Protein AF-A0A962L9I4-F1 (afdb_monomer)

Nearest PDB structures (foldseek):
  2f46-assembly2_B  TM=7.268E-01  e=7.098E-10  Neisseria meningitidis Z2491
  3gxg-assembly1_A  TM=8.823E-01  e=2.277E-07  Shewanella putrefaciens CN-32
  3gxh-assembly3_B  TM=7.232E-01  e=4.646E-07  Shewanella putrefaciens CN-32
  5yvm-assembly1_A  TM=5.616E-01  e=2.846E-02  candidate division MSBL1 archaeon SCGC-AAA259E19
  1o2d-assembly1_A  TM=5.665E-01  e=3.936E-02  Thermotoga maritima

Mean predicted aligned error: 15.36 Å

Solvent-accessible surface area (backbone atoms only — not comparable to full-atom values): 10051 Å² total; per-residue (Å²): 122,55,78,47,74,79,51,99,52,38,31,28,20,25,52,76,54,51,83,48,28,56,59,41,34,74,72,56,38,36,32,39,36,38,28,47,51,73,84,80,46,96,88,56,76,46,65,67,56,40,40,54,31,22,51,76,41,71,24,49,65,44,82,56,61,45,58,89,97,51,87,47,64,65,59,31,50,56,50,38,54,52,63,78,69,49,96,51,29,32,38,24,20,16,76,73,14,59,67,29,50,50,42,50,52,32,39,73,71,54,59,89,53,95,62,76,79,76,51,68,69,56,53,54,51,51,53,51,38,59,74,71,66,75,64,66,71,85,57,52,66,62,55,72,73,64,67,58,66,64,58,60,52,52,52,51,52,54,50,50,53,53,51,54,52,48,50,52,51,51,53,55,50,59,76,74,105

Structure (mmCIF, N/CA/C/O backbone):
data_AF-A0A962L9I4-F1
#
_entry.id   AF-A0A962L9I4-F1
#
loop_
_atom_site.group_PDB
_atom_site.id
_atom_site.type_symbol
_atom_site.label_atom_id
_atom_site.label_alt_id
_atom_site.label_comp_id
_atom_site.label_asym_id
_atom_site.label_entity_id
_atom_site.label_seq_id
_atom_site.pdbx_PDB_ins_code
_atom_site.Cartn_x
_atom_site.Cartn_y
_atom_site.Cartn_z
_atom_site.occupancy
_atom_site.B_iso_or_equiv
_atom_site.auth_seq_id
_atom_site.auth_comp_id
_atom_site.auth_asym_id
_atom_site.auth_atom_id
_atom_site.pdbx_PDB_model_num
ATOM 1 N N . MET A 1 1 ? 0.446 5.770 15.021 1.00 86.31 1 MET A N 1
ATOM 2 C CA . MET A 1 1 ? 0.352 5.856 13.558 1.00 86.31 1 MET A CA 1
ATOM 3 C C . MET A 1 1 ? 1.283 6.942 13.031 1.00 86.31 1 MET A C 1
ATOM 5 O O . MET A 1 1 ? 1.061 8.121 13.295 1.00 86.31 1 MET A O 1
ATOM 9 N N . LYS A 1 2 ? 2.328 6.552 12.301 1.00 93.50 2 LYS A N 1
ATOM 10 C CA . LYS A 1 2 ? 3.200 7.438 11.519 1.00 93.50 2 LYS A CA 1
ATOM 11 C C . LYS A 1 2 ? 2.920 7.203 10.038 1.00 93.50 2 LYS A C 1
ATOM 13 O O . LYS A 1 2 ? 3.151 6.100 9.549 1.00 93.50 2 LYS A O 1
ATOM 18 N N . ILE A 1 3 ? 2.436 8.219 9.329 1.00 95.44 3 ILE A N 1
ATOM 19 C CA . ILE A 1 3 ? 2.131 8.139 7.893 1.00 95.44 3 ILE A CA 1
ATOM 20 C C . ILE A 1 3 ? 3.280 8.757 7.094 1.00 95.44 3 ILE A C 1
ATOM 22 O O . ILE A 1 3 ? 3.877 9.754 7.498 1.00 95.44 3 ILE A O 1
ATOM 26 N N . SER A 1 4 ? 3.631 8.138 5.973 1.00 95.06 4 SER A N 1
ATOM 27 C CA . SER A 1 4 ? 4.599 8.651 5.005 1.00 95.06 4 SER A CA 1
ATOM 28 C C . SER A 1 4 ? 4.010 8.535 3.605 1.00 95.06 4 SER A C 1
ATOM 30 O O . SER A 1 4 ? 3.743 7.435 3.124 1.00 95.06 4 SER A O 1
ATOM 32 N N . ASN A 1 5 ? 3.796 9.676 2.960 1.00 93.56 5 ASN A N 1
ATOM 33 C CA . ASN A 1 5 ? 3.215 9.733 1.624 1.00 93.56 5 ASN A CA 1
ATOM 34 C C . ASN A 1 5 ? 4.301 9.380 0.602 1.00 93.56 5 ASN A C 1
ATOM 36 O O . ASN A 1 5 ? 5.383 9.969 0.632 1.00 93.56 5 ASN A O 1
ATOM 40 N N . LEU A 1 6 ? 4.032 8.418 -0.284 1.00 88.06 6 LEU A N 1
ATOM 41 C CA . LEU A 1 6 ? 4.947 8.087 -1.384 1.00 88.06 6 LEU A CA 1
ATOM 42 C C . LEU A 1 6 ? 4.609 8.893 -2.641 1.00 88.06 6 LEU A C 1
ATOM 44 O O . LEU A 1 6 ? 5.502 9.251 -3.404 1.00 88.06 6 LEU A O 1
ATOM 48 N N . ASN A 1 7 ? 3.325 9.185 -2.843 1.00 88.00 7 ASN A N 1
ATOM 49 C CA . ASN A 1 7 ? 2.826 10.128 -3.838 1.00 88.00 7 ASN A CA 1
ATOM 50 C C . ASN A 1 7 ? 1.487 10.729 -3.359 1.00 88.00 7 ASN A C 1
ATOM 52 O O . ASN A 1 7 ? 1.099 10.539 -2.208 1.00 88.00 7 ASN A O 1
ATOM 56 N N . GLU A 1 8 ? 0.794 11.459 -4.234 1.00 84.62 8 GLU A N 1
ATOM 57 C CA . GLU A 1 8 ? -0.471 12.142 -3.924 1.00 84.62 8 GLU A CA 1
ATOM 58 C C . GLU A 1 8 ? -1.620 11.191 -3.532 1.00 84.62 8 GLU A C 1
ATOM 60 O O . GLU A 1 8 ? -2.464 11.555 -2.718 1.00 84.62 8 GLU A O 1
ATOM 65 N N . TYR A 1 9 ? -1.632 9.960 -4.049 1.00 88.19 9 TYR A N 1
ATOM 66 C CA . TYR A 1 9 ? -2.739 9.005 -3.885 1.00 88.19 9 TYR A CA 1
ATOM 67 C C . TYR A 1 9 ? -2.368 7.770 -3.058 1.00 88.19 9 TYR A C 1
ATOM 69 O O . TYR A 1 9 ? -3.231 6.945 -2.761 1.00 88.19 9 TYR A O 1
ATOM 77 N N . PHE A 1 10 ? -1.098 7.617 -2.682 1.00 93.56 10 PHE A N 1
ATOM 78 C CA . PHE A 1 10 ? -0.592 6.426 -2.017 1.00 93.56 10 PHE A CA 1
ATOM 79 C C . PHE A 1 10 ? 0.334 6.775 -0.854 1.00 93.56 10 PHE A C 1
ATOM 81 O O . PHE A 1 10 ? 1.361 7.446 -1.007 1.00 93.56 10 PHE A O 1
ATOM 88 N N . SER A 1 11 ? -0.011 6.245 0.316 1.00 96.25 11 SER A N 1
ATOM 89 C CA . SER A 1 11 ? 0.725 6.444 1.562 1.00 96.25 11 SER A CA 1
ATOM 90 C C . SER A 1 11 ? 1.036 5.119 2.243 1.00 96.25 11 SER A C 1
ATOM 92 O O . SER A 1 11 ? 0.326 4.127 2.074 1.00 96.25 11 SER A O 1
ATOM 94 N N . VAL A 1 12 ? 2.094 5.107 3.050 1.00 97.44 12 VAL A N 1
ATOM 95 C CA . VAL A 1 12 ? 2.439 3.972 3.909 1.00 97.44 12 VAL A CA 1
ATOM 96 C C . VAL A 1 12 ? 2.421 4.355 5.378 1.00 97.44 12 VAL A C 1
ATOM 98 O O . VAL A 1 12 ? 2.670 5.509 5.725 1.00 97.44 12 VAL A O 1
ATOM 101 N N . SER A 1 13 ? 2.158 3.387 6.253 1.00 97.75 13 SER A N 1
ATOM 102 C CA . SER A 1 13 ? 2.219 3.596 7.700 1.00 97.75 13 SER A CA 1
ATOM 103 C C . SER A 1 13 ? 2.864 2.433 8.456 1.00 97.75 13 SER A C 1
ATOM 105 O O . SER A 1 13 ? 3.035 1.326 7.930 1.00 97.75 13 SER A O 1
ATOM 107 N N . ASP A 1 14 ? 3.254 2.710 9.701 1.00 96.25 14 ASP A N 1
ATOM 108 C CA . ASP A 1 14 ? 3.533 1.691 10.709 1.00 96.25 14 ASP A CA 1
ATOM 109 C C . ASP A 1 14 ? 2.236 0.985 11.148 1.00 96.25 14 ASP A C 1
ATOM 111 O O . ASP A 1 14 ? 1.199 1.091 10.495 1.00 96.25 14 ASP A O 1
ATOM 115 N N . GLN A 1 15 ? 2.301 0.189 12.216 1.00 97.00 15 GLN A N 1
ATOM 116 C CA . GLN A 1 15 ? 1.147 -0.578 12.675 1.00 97.00 15 GLN A CA 1
ATOM 117 C C . GLN A 1 15 ? -0.063 0.328 12.958 1.00 97.00 15 GLN A C 1
ATOM 119 O O . GLN A 1 15 ? -0.030 1.148 13.876 1.00 97.00 15 GLN A O 1
ATOM 124 N N . LEU A 1 16 ? -1.151 0.096 12.219 1.00 97.31 16 LEU A N 1
ATOM 125 C CA . LEU A 1 16 ? -2.455 0.700 12.480 1.00 97.31 16 LEU A CA 1
ATOM 126 C C . LEU A 1 16 ? -3.201 -0.035 13.586 1.00 97.31 16 LEU A C 1
ATOM 128 O O . LEU A 1 16 ? -3.014 -1.240 13.802 1.00 97.31 16 LEU A O 1
ATOM 132 N N . ARG A 1 17 ? -4.114 0.675 14.233 1.00 97.31 17 ARG A N 1
ATOM 133 C CA . ARG A 1 17 ? -5.064 0.115 15.186 1.00 97.31 17 A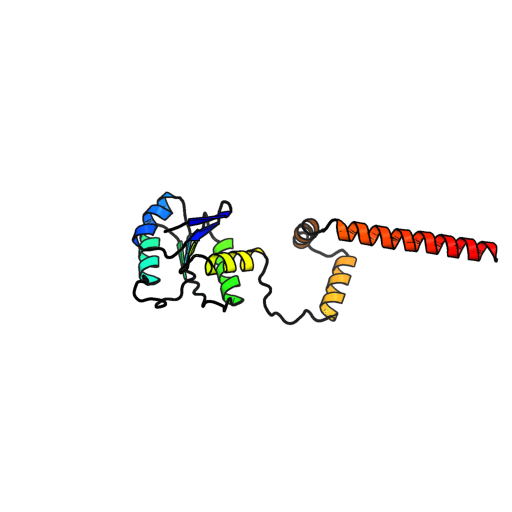RG A CA 1
ATOM 134 C C . ARG A 1 17 ? -6.506 0.344 14.724 1.00 97.31 17 ARG A C 1
ATOM 136 O O . ARG A 1 17 ? -6.743 1.225 13.898 1.00 97.31 17 ARG A O 1
ATOM 143 N N . PRO A 1 18 ? -7.479 -0.442 15.220 1.00 97.38 18 PRO A N 1
ATOM 144 C CA . PRO A 1 18 ? -8.890 -0.261 14.873 1.00 97.38 18 PRO A CA 1
ATOM 145 C C . PRO A 1 18 ? -9.390 1.179 15.068 1.00 97.38 18 PRO A C 1
ATOM 147 O O . PRO A 1 18 ? -10.130 1.692 14.231 1.00 97.38 18 PRO A O 1
ATOM 150 N N . GLU A 1 19 ? -8.935 1.853 16.125 1.00 97.12 19 GLU A N 1
ATOM 151 C CA . GLU A 1 19 ? -9.278 3.243 16.439 1.00 97.12 19 GLU A CA 1
ATOM 152 C C . GLU A 1 19 ? -8.784 4.275 15.407 1.00 97.12 19 GLU A C 1
ATOM 154 O O . GLU A 1 19 ? -9.368 5.354 15.302 1.00 97.12 19 GLU A O 1
ATOM 159 N N . ASP A 1 20 ? -7.770 3.950 14.598 1.00 97.44 20 ASP A N 1
ATOM 160 C CA . ASP A 1 20 ? -7.226 4.873 13.593 1.00 97.44 20 ASP A CA 1
ATOM 161 C C . ASP A 1 20 ? -8.153 5.016 12.368 1.00 97.44 20 ASP A C 1
ATOM 163 O O . ASP A 1 20 ? -8.084 6.013 11.649 1.00 97.44 20 ASP A O 1
ATOM 167 N N . MET A 1 21 ? -9.050 4.051 12.120 1.00 97.62 21 MET A N 1
ATOM 168 C CA . MET A 1 21 ? -9.838 3.974 10.877 1.00 97.62 21 MET A CA 1
ATOM 169 C C . MET A 1 21 ? -10.752 5.186 10.665 1.00 97.62 21 MET A C 1
ATOM 171 O O . MET A 1 21 ? -10.872 5.680 9.544 1.00 97.62 21 MET A O 1
ATOM 175 N N . ALA A 1 22 ? -11.336 5.723 11.739 1.00 96.38 22 ALA A N 1
ATOM 176 C CA . ALA A 1 22 ? -12.172 6.919 11.657 1.00 96.38 22 ALA A CA 1
ATOM 177 C C . ALA A 1 22 ? -11.353 8.165 11.273 1.00 96.38 22 ALA A C 1
ATOM 179 O O . ALA A 1 22 ? -11.794 8.974 10.455 1.00 96.38 22 ALA A O 1
ATOM 180 N N . ALA A 1 23 ? -10.139 8.301 11.818 1.00 97.19 23 ALA A N 1
ATOM 181 C CA . ALA A 1 23 ? -9.233 9.390 11.466 1.00 97.19 23 ALA A CA 1
ATOM 182 C C . ALA A 1 23 ? -8.754 9.269 10.011 1.00 97.19 23 ALA A C 1
ATOM 184 O O . ALA A 1 23 ? -8.745 10.261 9.284 1.00 97.19 23 ALA A O 1
ATOM 185 N N . LEU A 1 24 ? -8.436 8.051 9.556 1.00 97.25 24 LEU A N 1
ATOM 186 C CA . LEU A 1 24 ? -8.060 7.781 8.166 1.00 97.25 24 LEU A CA 1
ATOM 187 C C . LEU A 1 24 ? -9.183 8.133 7.181 1.00 97.25 24 LEU A C 1
ATOM 189 O O . LEU A 1 24 ? -8.921 8.775 6.162 1.00 97.25 24 LEU A O 1
ATOM 193 N N . ALA A 1 25 ? -10.431 7.787 7.505 1.00 96.56 25 ALA A N 1
ATOM 194 C CA . ALA A 1 25 ? -11.589 8.169 6.699 1.00 96.56 25 ALA A CA 1
ATOM 195 C C . ALA A 1 25 ? -11.749 9.700 6.637 1.00 96.56 25 ALA A C 1
ATOM 197 O O . ALA A 1 25 ? -12.000 10.251 5.564 1.00 96.56 25 ALA A O 1
ATOM 198 N N . GLY A 1 26 ? -11.533 10.397 7.760 1.00 95.56 26 GLY A N 1
ATOM 199 C CA . GLY A 1 26 ? -11.524 11.864 7.827 1.00 95.56 26 GLY A CA 1
ATOM 200 C C . GLY A 1 26 ? -10.410 12.521 7.002 1.00 95.56 26 GLY A C 1
ATOM 201 O O . GLY A 1 26 ? -10.593 13.625 6.496 1.00 95.56 26 GLY A O 1
ATOM 202 N N . MET A 1 27 ? -9.285 11.827 6.801 1.00 94.50 27 MET A N 1
ATOM 203 C CA . MET A 1 27 ? -8.209 12.237 5.888 1.00 94.50 27 MET A CA 1
ATOM 204 C C . MET A 1 27 ? -8.511 11.935 4.409 1.00 94.50 27 MET A C 1
ATOM 206 O O . MET A 1 27 ? -7.701 12.255 3.542 1.00 94.50 27 MET A O 1
ATOM 210 N N . GLY A 1 28 ? -9.652 11.312 4.106 1.00 95.00 28 GLY A N 1
ATOM 211 C CA . GLY A 1 28 ? -10.051 10.956 2.746 1.00 95.00 28 GLY A CA 1
ATOM 212 C C . GLY A 1 28 ? -9.496 9.621 2.244 1.00 95.00 28 GLY A C 1
ATOM 213 O O . GLY A 1 28 ? -9.696 9.304 1.071 1.00 95.00 28 GLY A O 1
ATOM 214 N N . ILE A 1 29 ? -8.845 8.818 3.098 1.00 97.19 29 ILE A N 1
ATOM 215 C CA . ILE A 1 29 ? -8.427 7.458 2.734 1.00 97.19 29 ILE A CA 1
ATOM 216 C C . ILE A 1 29 ? -9.670 6.616 2.438 1.00 97.19 29 ILE A C 1
ATOM 218 O O . ILE A 1 29 ? -10.601 6.552 3.243 1.00 97.19 29 ILE A O 1
ATOM 222 N N . LYS A 1 30 ? -9.677 5.964 1.273 1.00 97.06 30 LYS A N 1
ATOM 223 C CA . LYS A 1 30 ? -10.769 5.089 0.819 1.00 97.06 30 LYS A CA 1
ATOM 224 C C . LYS A 1 30 ? -10.421 3.614 0.924 1.00 97.06 30 LYS A C 1
ATOM 226 O O . LYS A 1 30 ? -11.316 2.800 1.143 1.00 97.06 30 LYS A O 1
ATOM 231 N N . THR A 1 31 ? -9.136 3.284 0.829 1.00 98.12 31 THR A N 1
ATOM 232 C CA . THR A 1 31 ? -8.662 1.900 0.809 1.00 98.12 31 THR A CA 1
ATOM 233 C C . THR A 1 31 ? -7.498 1.713 1.772 1.00 98.12 31 THR A C 1
ATOM 235 O O . THR A 1 31 ? -6.534 2.478 1.747 1.00 98.12 31 THR A O 1
ATOM 238 N N . VAL A 1 32 ? -7.560 0.667 2.596 1.00 98.31 32 VAL A N 1
ATOM 239 C CA . VAL A 1 32 ? -6.474 0.241 3.483 1.00 98.31 32 VAL A CA 1
ATOM 240 C C . VAL A 1 32 ? -5.976 -1.143 3.084 1.00 98.31 32 VAL A C 1
ATOM 242 O O . VAL A 1 32 ? -6.761 -2.078 2.925 1.00 98.31 32 VAL A O 1
ATOM 245 N N . VAL A 1 33 ? -4.655 -1.286 2.960 1.00 98.19 33 VAL A N 1
ATOM 246 C CA . VAL A 1 33 ? -4.004 -2.563 2.638 1.00 98.19 33 VAL A CA 1
ATOM 247 C C . VAL A 1 33 ? -3.117 -3.014 3.794 1.00 98.19 33 VAL A C 1
ATOM 249 O O . VAL A 1 33 ? -2.118 -2.374 4.117 1.00 98.19 33 VAL A O 1
ATOM 252 N N . ASN A 1 34 ? -3.459 -4.141 4.411 1.00 98.06 34 ASN A N 1
ATOM 253 C CA . ASN A 1 34 ? -2.659 -4.770 5.452 1.00 98.06 34 ASN A CA 1
ATOM 254 C C . ASN A 1 34 ? -1.660 -5.753 4.834 1.00 98.06 34 ASN A C 1
ATOM 256 O O . ASN A 1 34 ? -2.048 -6.800 4.310 1.00 98.06 34 ASN A O 1
ATOM 260 N N . ASN A 1 35 ? -0.370 -5.437 4.934 1.00 96.88 35 ASN A N 1
ATOM 261 C CA . ASN A 1 35 ? 0.719 -6.308 4.489 1.00 96.88 35 ASN A CA 1
ATOM 262 C C . ASN A 1 35 ? 1.398 -7.072 5.631 1.00 96.88 35 ASN A C 1
ATOM 264 O O . ASN A 1 35 ? 2.441 -7.702 5.430 1.00 96.88 35 ASN A O 1
ATOM 268 N N . ARG A 1 36 ? 0.821 -7.021 6.836 1.00 96.19 36 ARG A N 1
ATOM 269 C CA . ARG A 1 36 ? 1.274 -7.761 8.011 1.00 96.19 36 ARG A CA 1
ATOM 270 C C . ARG A 1 36 ? 0.507 -9.091 8.129 1.00 96.19 36 ARG A C 1
ATOM 272 O O . ARG A 1 36 ? -0.724 -9.073 8.195 1.00 96.19 36 ARG A O 1
ATOM 279 N N . PRO A 1 37 ? 1.193 -10.247 8.154 1.00 95.25 37 PRO A N 1
ATOM 280 C CA . PRO A 1 37 ? 0.584 -11.508 8.570 1.00 95.25 37 PRO A CA 1
ATOM 281 C C . PRO A 1 37 ? 0.049 -11.399 9.999 1.00 95.25 37 PRO A C 1
ATOM 283 O O . PRO A 1 37 ? 0.643 -10.697 10.818 1.00 95.25 37 PRO A O 1
ATOM 286 N N . ASP A 1 38 ? -1.055 -12.078 10.298 1.00 95.06 38 ASP A N 1
ATOM 287 C CA . ASP A 1 38 ? -1.574 -12.149 11.665 1.00 9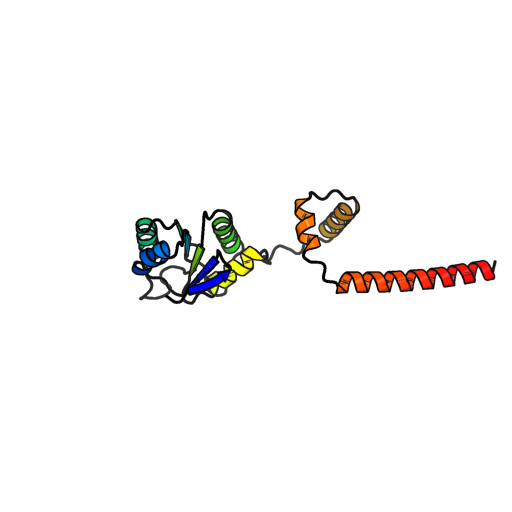5.06 38 ASP A CA 1
ATOM 288 C C . ASP A 1 38 ? -0.621 -12.920 12.584 1.00 95.06 38 ASP A C 1
ATOM 290 O O . AS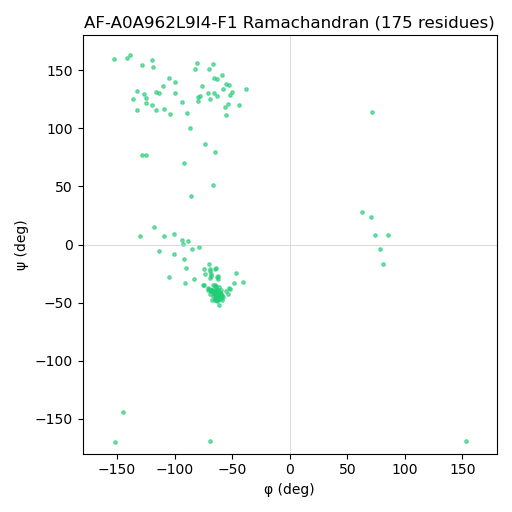P A 1 38 ? 0.145 -13.774 12.134 1.00 95.06 38 ASP A O 1
ATOM 294 N N . ASN A 1 39 ? -0.695 -12.624 13.883 1.00 92.88 39 ASN A N 1
ATOM 295 C CA . ASN A 1 39 ? 0.091 -13.274 14.936 1.00 92.88 39 ASN A CA 1
ATOM 296 C C . ASN A 1 39 ? 1.619 -13.082 14.818 1.00 92.88 39 ASN A C 1
ATOM 298 O O . ASN A 1 39 ? 2.390 -13.907 15.303 1.00 92.88 39 ASN A O 1
ATOM 302 N N . GLU A 1 40 ? 2.084 -11.984 14.213 1.00 90.62 40 GLU A N 1
ATOM 303 C CA . GLU A 1 40 ? 3.508 -11.614 14.199 1.00 90.62 40 GLU A CA 1
ATOM 304 C C . GLU A 1 40 ? 3.970 -11.078 15.573 1.00 90.62 40 GLU A C 1
ATOM 306 O O . GLU A 1 40 ? 5.156 -11.143 15.892 1.00 90.62 40 GLU A O 1
ATOM 311 N N . SER A 1 41 ? 3.063 -10.528 16.393 1.00 91.38 41 SER A N 1
ATOM 312 C CA . SER A 1 41 ? 3.341 -10.141 17.787 1.00 91.38 41 SER A CA 1
ATOM 313 C C . SER A 1 41 ? 2.091 -10.184 18.678 1.00 91.38 41 SER A C 1
ATOM 315 O O . SER A 1 41 ? 0.972 -10.135 18.181 1.00 91.38 41 SER A O 1
ATOM 317 N N . ALA A 1 42 ? 2.272 -10.273 20.001 1.00 89.69 42 ALA A N 1
ATOM 318 C CA . ALA A 1 42 ? 1.163 -10.377 20.962 1.00 89.69 42 ALA A CA 1
ATOM 319 C C . ALA A 1 42 ? 0.312 -9.096 21.072 1.00 89.69 42 ALA A C 1
ATOM 321 O O . ALA A 1 42 ? -0.856 -9.151 21.437 1.00 89.69 42 ALA A O 1
ATOM 322 N N . ASP A 1 43 ? 0.898 -7.943 20.755 1.00 90.31 43 ASP A N 1
ATOM 323 C CA . ASP A 1 43 ? 0.257 -6.626 20.734 1.00 90.31 43 ASP A CA 1
ATOM 324 C C . ASP A 1 43 ? -0.389 -6.289 19.378 1.00 90.31 43 ASP A C 1
ATOM 326 O O . ASP A 1 43 ? -0.892 -5.182 19.186 1.00 90.31 43 ASP A O 1
ATOM 330 N N . GLN A 1 44 ? -0.350 -7.216 18.416 1.00 94.44 44 GLN A N 1
ATOM 331 C CA . GLN A 1 44 ? -0.892 -7.012 17.080 1.00 94.44 44 GLN A CA 1
ATOM 332 C C . GLN A 1 44 ? -2.421 -7.197 17.065 1.00 94.44 44 GLN A C 1
ATOM 334 O O . GLN A 1 44 ? -2.897 -8.288 17.378 1.00 94.44 44 GLN A O 1
ATOM 339 N N . PRO A 1 45 ? -3.195 -6.192 16.609 1.00 95.62 45 PRO A N 1
ATOM 340 C CA . PRO A 1 45 ? -4.606 -6.382 16.280 1.00 95.62 45 PRO A CA 1
ATOM 341 C C . PRO A 1 45 ? -4.764 -7.367 15.122 1.00 95.62 45 PRO A C 1
ATOM 343 O O . PRO A 1 45 ? -3.979 -7.330 14.167 1.00 95.62 45 PRO A O 1
ATOM 346 N N . THR A 1 46 ? -5.794 -8.209 15.164 1.00 96.31 46 THR A N 1
ATOM 347 C CA . THR A 1 46 ? -6.044 -9.147 14.065 1.00 96.31 46 THR A CA 1
ATOM 348 C C . THR A 1 46 ? -6.513 -8.407 12.816 1.00 96.31 46 THR A C 1
ATOM 350 O O . THR A 1 46 ? -7.166 -7.358 12.881 1.00 96.31 46 THR A O 1
ATOM 353 N N . SER A 1 47 ? -6.213 -8.978 11.652 1.00 97.00 47 SER A N 1
ATOM 354 C CA . SER A 1 47 ? -6.728 -8.510 10.367 1.00 97.00 47 SER A CA 1
ATOM 355 C C . SER A 1 47 ? -8.258 -8.398 10.377 1.00 97.00 47 SER A C 1
ATOM 357 O O . SER A 1 47 ? -8.811 -7.424 9.875 1.00 97.00 47 SER A O 1
ATOM 359 N N . GLU A 1 48 ? -8.947 -9.325 11.048 1.00 97.25 48 GLU A N 1
ATOM 360 C CA . GLU A 1 48 ? -10.404 -9.306 11.210 1.00 97.25 48 GLU A CA 1
ATOM 361 C C . GLU A 1 48 ? -10.904 -8.093 12.015 1.00 97.25 48 GLU A C 1
ATOM 363 O O . GLU A 1 48 ? -11.837 -7.411 11.587 1.00 97.25 48 GLU A O 1
ATOM 368 N N . GLN A 1 49 ? -10.257 -7.766 13.139 1.00 97.44 49 GLN A N 1
ATOM 369 C CA . GLN A 1 49 ? -10.595 -6.579 13.936 1.00 97.44 49 GLN A CA 1
ATOM 370 C C . GLN A 1 49 ? -10.409 -5.290 13.127 1.00 97.44 49 GLN A C 1
ATOM 372 O O . GLN A 1 49 ? -11.248 -4.388 13.174 1.00 97.44 49 GLN A O 1
ATOM 377 N N . LEU A 1 50 ? -9.321 -5.212 12.358 1.00 97.94 50 LEU A N 1
ATOM 378 C CA . LEU A 1 50 ? -9.030 -4.065 11.500 1.00 97.94 50 LEU A CA 1
ATOM 379 C C . LEU A 1 50 ? -10.015 -3.968 10.329 1.00 97.94 50 LEU A C 1
ATOM 381 O O . LEU A 1 50 ? -10.476 -2.871 10.023 1.00 97.94 50 LEU A O 1
ATOM 385 N N . ALA A 1 51 ? -10.389 -5.094 9.720 1.00 98.06 51 ALA A N 1
ATOM 386 C CA . ALA A 1 51 ? -11.387 -5.149 8.655 1.00 98.06 51 ALA A CA 1
ATOM 387 C C . ALA A 1 51 ? -12.766 -4.685 9.145 1.00 98.06 51 ALA A C 1
ATOM 389 O O . ALA A 1 51 ? -13.441 -3.915 8.458 1.00 98.06 51 ALA A O 1
ATOM 390 N N . ALA A 1 52 ? -13.175 -5.105 10.347 1.00 98.12 52 ALA A N 1
ATOM 391 C CA . ALA A 1 52 ? -14.427 -4.669 10.958 1.00 98.12 52 ALA A CA 1
ATOM 392 C C . ALA A 1 52 ? -14.443 -3.150 11.203 1.00 98.12 52 ALA A C 1
ATOM 394 O O . ALA A 1 52 ? -15.418 -2.479 10.853 1.00 98.12 52 ALA A O 1
ATOM 395 N N . ALA A 1 53 ? -13.353 -2.591 11.736 1.00 98.00 53 ALA A N 1
ATOM 396 C CA . ALA A 1 53 ? -13.228 -1.153 11.977 1.00 98.00 53 ALA A CA 1
ATOM 397 C C . ALA A 1 53 ? -13.148 -0.328 10.680 1.00 98.00 53 ALA A C 1
ATOM 399 O O . ALA A 1 53 ? -13.767 0.736 10.579 1.00 98.00 53 ALA A O 1
ATOM 400 N N . ALA A 1 54 ? -12.440 -0.832 9.666 1.00 97.88 54 ALA A N 1
ATOM 401 C CA . ALA A 1 54 ? -12.376 -0.215 8.344 1.00 97.88 54 ALA A CA 1
ATOM 402 C C . ALA A 1 54 ? -13.766 -0.173 7.695 1.00 97.88 54 ALA A C 1
ATOM 404 O O . ALA A 1 54 ? -14.219 0.893 7.278 1.00 97.88 54 ALA A O 1
ATOM 405 N N . LYS A 1 55 ? -14.498 -1.295 7.722 1.00 97.81 55 LYS A N 1
ATOM 406 C CA . LYS A 1 55 ? -15.877 -1.371 7.225 1.00 97.81 55 LYS A CA 1
ATOM 407 C C . LYS A 1 55 ? -16.801 -0.391 7.950 1.00 97.81 55 LYS A C 1
ATOM 409 O O . LYS A 1 55 ? -17.582 0.292 7.294 1.00 97.81 55 LYS A O 1
ATOM 414 N N . ALA A 1 56 ? -16.696 -0.288 9.277 1.00 97.50 56 ALA A N 1
ATOM 415 C CA . ALA A 1 56 ? -17.470 0.674 10.066 1.00 97.50 56 ALA A CA 1
ATOM 416 C C . ALA A 1 56 ? -17.163 2.138 9.698 1.00 97.50 56 ALA A C 1
ATOM 418 O O . ALA A 1 56 ? -18.033 2.995 9.822 1.00 97.50 56 ALA A O 1
ATOM 419 N N . SER A 1 57 ? -15.953 2.410 9.202 1.00 97.38 57 SER A N 1
ATOM 420 C CA . SER A 1 57 ? -15.505 3.738 8.762 1.00 97.38 57 SER A CA 1
ATOM 421 C C . SER A 1 57 ? -15.709 3.984 7.257 1.00 97.38 57 SER A C 1
ATOM 423 O O . SER A 1 57 ? -15.299 5.025 6.750 1.00 97.38 57 SER A O 1
ATOM 425 N N . GLY A 1 58 ? -16.323 3.045 6.525 1.00 96.88 58 GLY A N 1
ATOM 426 C CA . GLY A 1 58 ? -16.526 3.152 5.075 1.00 96.88 58 GLY A CA 1
ATOM 427 C C . GLY A 1 58 ? -15.246 3.008 4.242 1.00 96.88 58 GLY A C 1
ATOM 428 O O . GLY A 1 58 ? -15.190 3.510 3.121 1.00 96.88 58 GLY A O 1
ATOM 429 N N . ILE A 1 59 ? -14.223 2.349 4.789 1.00 98.00 59 ILE A N 1
ATOM 430 C CA . ILE A 1 59 ? -12.937 2.085 4.136 1.00 98.00 59 ILE A CA 1
ATOM 431 C C . ILE A 1 59 ? -12.928 0.655 3.584 1.00 98.00 59 ILE A C 1
ATOM 433 O O . ILE A 1 59 ? -13.209 -0.306 4.308 1.00 98.00 59 ILE A O 1
ATOM 437 N N . SER A 1 60 ? -12.541 0.503 2.318 1.00 97.88 60 SER A N 1
ATOM 438 C CA . SER A 1 60 ? -12.266 -0.797 1.699 1.00 97.88 60 SER A CA 1
ATOM 439 C C . SER A 1 60 ? -10.997 -1.404 2.293 1.00 97.88 60 SER A C 1
ATOM 441 O O . SER A 1 60 ? -9.942 -0.774 2.288 1.00 97.88 60 SER A O 1
ATOM 443 N N . TYR A 1 61 ? -11.078 -2.630 2.805 1.00 98.19 61 TYR A N 1
ATOM 444 C CA . TYR A 1 61 ? -9.961 -3.292 3.478 1.00 98.19 61 TYR A CA 1
ATOM 445 C C . TYR A 1 61 ? -9.465 -4.506 2.694 1.00 98.19 61 TYR A C 1
ATOM 447 O O . TYR A 1 61 ? -10.252 -5.385 2.342 1.00 98.19 61 TYR A O 1
ATOM 455 N N . HIS A 1 62 ? -8.151 -4.591 2.483 1.00 97.94 62 HIS A N 1
ATOM 456 C CA . HIS A 1 62 ? -7.507 -5.721 1.817 1.00 97.94 62 HIS A CA 1
ATOM 457 C C . HIS A 1 62 ? -6.381 -6.293 2.674 1.00 97.94 62 HIS A C 1
ATOM 459 O O . HIS A 1 62 ? -5.475 -5.573 3.092 1.00 97.94 62 HIS A O 1
ATOM 465 N N . HIS A 1 63 ? -6.391 -7.608 2.881 1.00 97.81 63 HIS A N 1
ATOM 466 C CA . HIS A 1 63 ? -5.317 -8.317 3.573 1.00 97.81 63 HIS A CA 1
ATOM 467 C C . HIS A 1 63 ? -4.451 -9.077 2.572 1.00 97.81 63 HIS A C 1
ATOM 469 O O . HIS A 1 63 ? -4.895 -10.035 1.942 1.00 97.81 63 HIS A O 1
ATOM 475 N N . ILE A 1 64 ? -3.205 -8.634 2.414 1.00 96.25 64 ILE A N 1
ATOM 476 C CA . ILE A 1 64 ? -2.216 -9.237 1.513 1.00 96.25 64 ILE A CA 1
ATOM 477 C C . ILE A 1 64 ? -0.952 -9.488 2.341 1.00 96.25 64 ILE A C 1
ATOM 479 O O . ILE A 1 64 ? -0.014 -8.686 2.286 1.00 96.25 64 ILE A O 1
ATOM 483 N N . PRO A 1 65 ? -0.944 -10.541 3.178 1.00 94.44 65 PRO A N 1
ATOM 484 C CA . PRO A 1 65 ? 0.129 -10.773 4.132 1.00 94.44 65 PRO A CA 1
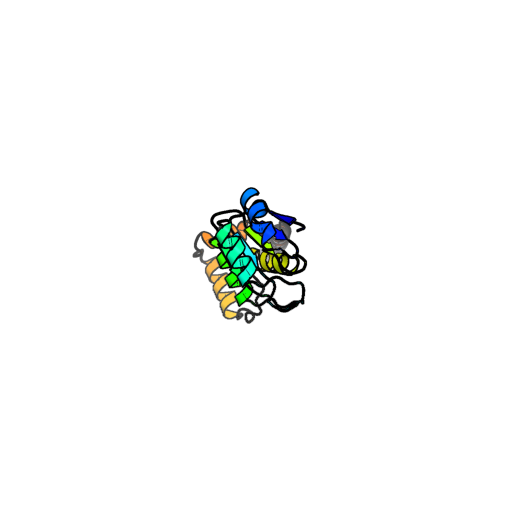ATOM 485 C C . PRO A 1 65 ? 1.443 -11.081 3.412 1.00 94.44 65 PRO A C 1
ATOM 487 O O . PRO A 1 65 ? 1.498 -11.949 2.542 1.00 94.44 65 PRO A O 1
ATOM 490 N N . VAL A 1 66 ? 2.511 -10.387 3.810 1.00 92.12 66 VAL A N 1
ATOM 491 C CA . VAL A 1 66 ? 3.866 -10.615 3.298 1.00 92.12 66 VAL A CA 1
ATOM 492 C C . VAL A 1 66 ? 4.819 -10.887 4.453 1.00 92.12 66 VAL A C 1
ATOM 494 O O . VAL A 1 66 ? 4.942 -10.096 5.400 1.00 92.12 66 VAL A O 1
ATOM 497 N N . VAL A 1 67 ? 5.520 -12.014 4.352 1.00 85.94 67 VAL A N 1
ATOM 498 C CA . VAL A 1 67 ? 6.583 -12.391 5.282 1.00 85.94 67 VAL A CA 1
ATOM 499 C C . VAL A 1 67 ? 7.832 -11.560 4.966 1.00 85.94 67 VAL A C 1
ATOM 501 O O . VAL A 1 67 ? 8.167 -11.388 3.790 1.00 85.94 67 VAL A O 1
ATOM 504 N N . PRO A 1 68 ? 8.535 -11.017 5.977 1.00 76.75 68 PRO A N 1
ATOM 505 C CA . PRO A 1 68 ? 9.789 -10.303 5.756 1.00 76.75 68 PRO A CA 1
ATOM 506 C C . PRO A 1 68 ? 10.770 -11.112 4.895 1.00 76.75 68 PRO A C 1
ATOM 508 O O . PRO A 1 68 ? 10.992 -12.291 5.147 1.00 76.75 68 PRO A O 1
ATOM 511 N N . GLY A 1 69 ? 11.343 -10.475 3.871 1.00 74.12 69 GLY A N 1
ATOM 512 C CA . GLY A 1 69 ? 12.298 -11.112 2.958 1.00 74.12 69 GLY A CA 1
ATOM 513 C C . GLY A 1 69 ? 11.688 -12.023 1.886 1.00 74.12 69 GLY A C 1
ATOM 514 O O . GLY A 1 69 ? 12.432 -12.490 1.033 1.00 74.12 69 GLY A O 1
ATOM 515 N N . ASN A 1 70 ? 10.368 -12.246 1.878 1.00 79.44 70 ASN A N 1
ATOM 516 C CA . ASN A 1 70 ? 9.698 -13.097 0.891 1.00 79.44 70 ASN A CA 1
ATOM 517 C C . ASN A 1 70 ? 8.565 -12.343 0.176 1.00 79.44 70 ASN A C 1
ATOM 519 O O . ASN A 1 70 ? 7.382 -12.500 0.490 1.00 79.44 70 ASN A O 1
ATOM 523 N N . LEU A 1 71 ? 8.945 -11.479 -0.766 1.00 82.94 71 LEU A N 1
ATOM 524 C CA . LEU A 1 71 ? 8.013 -10.742 -1.618 1.00 82.94 71 LEU A CA 1
ATOM 525 C C . LEU A 1 71 ? 7.669 -11.607 -2.840 1.00 82.94 71 LEU A C 1
ATOM 527 O O . LEU A 1 71 ? 8.453 -11.695 -3.780 1.00 82.94 71 LEU A O 1
ATOM 531 N N . THR A 1 72 ? 6.516 -12.272 -2.828 1.00 86.88 72 THR A N 1
ATOM 532 C CA . THR A 1 72 ? 6.134 -13.179 -3.920 1.00 86.88 72 THR A CA 1
ATOM 533 C C . THR A 1 72 ? 5.526 -12.426 -5.104 1.00 86.88 72 THR A C 1
ATOM 535 O O . THR A 1 72 ? 4.870 -11.395 -4.934 1.00 86.88 72 THR A O 1
ATOM 538 N N . ALA A 1 73 ? 5.690 -12.974 -6.313 1.00 86.00 73 ALA A N 1
ATOM 539 C CA . ALA A 1 73 ? 5.061 -12.459 -7.533 1.00 86.00 73 ALA A CA 1
ATOM 540 C C . ALA A 1 73 ? 3.537 -12.309 -7.379 1.00 86.00 73 ALA A C 1
ATOM 542 O O . ALA A 1 73 ? 2.963 -11.280 -7.730 1.00 86.00 73 ALA A O 1
ATOM 543 N N . ASP A 1 74 ? 2.903 -13.308 -6.768 1.00 88.44 74 ASP A N 1
ATOM 544 C CA . ASP A 1 74 ? 1.470 -13.319 -6.483 1.00 88.44 74 ASP A CA 1
ATOM 545 C C . ASP A 1 74 ? 1.055 -12.197 -5.512 1.00 88.44 74 ASP A C 1
ATOM 547 O O . ASP A 1 74 ? 0.072 -11.497 -5.758 1.00 88.44 74 ASP A O 1
ATOM 551 N N . ALA A 1 75 ? 1.830 -11.940 -4.450 1.00 90.75 75 ALA A N 1
ATOM 552 C CA . ALA A 1 75 ? 1.554 -10.820 -3.549 1.00 90.75 75 ALA A CA 1
ATOM 553 C C . ALA A 1 75 ? 1.660 -9.471 -4.277 1.00 90.75 75 ALA A C 1
ATOM 555 O O . ALA A 1 75 ? 0.815 -8.600 -4.070 1.00 90.75 75 ALA A O 1
ATOM 556 N N . VAL A 1 76 ? 2.651 -9.309 -5.162 1.00 91.56 76 VAL A N 1
ATOM 557 C CA . VAL A 1 76 ? 2.793 -8.099 -5.988 1.00 91.56 76 VAL A CA 1
ATOM 558 C C . VAL A 1 76 ? 1.613 -7.944 -6.946 1.00 91.56 76 VAL A C 1
ATOM 560 O O . VAL A 1 76 ? 1.081 -6.841 -7.077 1.00 91.56 76 VAL A O 1
ATOM 563 N N . GLN A 1 77 ? 1.173 -9.024 -7.592 1.00 91.38 77 GLN A N 1
ATOM 564 C CA . GLN A 1 77 ? 0.039 -8.993 -8.514 1.00 91.38 77 GLN A CA 1
ATOM 565 C C . GLN A 1 77 ? -1.267 -8.645 -7.791 1.00 91.38 77 GLN A C 1
ATOM 567 O O . GLN A 1 77 ? -1.985 -7.748 -8.235 1.00 91.38 77 GLN A O 1
ATOM 572 N N . ARG A 1 78 ? -1.560 -9.298 -6.660 1.00 93.69 78 ARG A N 1
ATOM 573 C CA . ARG A 1 78 ? -2.742 -8.994 -5.837 1.00 93.69 78 ARG A CA 1
ATOM 574 C C . ARG A 1 78 ? -2.710 -7.556 -5.330 1.00 93.69 78 ARG A C 1
ATOM 576 O O . ARG A 1 78 ? -3.720 -6.862 -5.378 1.00 93.69 78 ARG A O 1
ATOM 583 N N . PHE A 1 79 ? -1.544 -7.085 -4.895 1.00 95.00 79 PHE A N 1
ATOM 584 C CA . PHE A 1 79 ? -1.371 -5.703 -4.460 1.00 95.00 79 PHE A CA 1
ATOM 585 C C . PHE A 1 79 ? -1.628 -4.716 -5.602 1.00 95.00 79 PHE A C 1
ATOM 587 O O . PHE A 1 79 ? -2.372 -3.754 -5.429 1.00 95.00 79 PHE A O 1
ATOM 594 N N . ARG A 1 80 ? -1.081 -4.990 -6.791 1.00 93.00 80 ARG A N 1
ATOM 595 C CA . ARG A 1 80 ? -1.306 -4.181 -7.991 1.00 93.00 80 ARG A CA 1
ATOM 596 C C . ARG A 1 80 ? -2.784 -4.112 -8.368 1.00 93.00 80 ARG A C 1
ATOM 598 O O . ARG A 1 80 ? -3.271 -3.033 -8.663 1.00 93.00 80 ARG A O 1
ATOM 605 N N . GLN A 1 81 ? -3.504 -5.230 -8.300 1.00 93.19 81 GLN A N 1
ATOM 606 C CA . GLN A 1 81 ? -4.947 -5.249 -8.554 1.00 93.19 81 GLN A CA 1
ATOM 607 C C . GLN A 1 81 ? -5.716 -4.348 -7.585 1.00 93.19 81 GLN A C 1
ATOM 609 O O . GLN A 1 81 ? -6.648 -3.675 -8.007 1.00 93.19 81 GLN A O 1
ATOM 614 N N . VAL A 1 82 ? -5.339 -4.307 -6.305 1.00 94.50 82 VAL A N 1
ATOM 615 C CA . VAL A 1 82 ? -5.974 -3.391 -5.346 1.00 94.50 82 VAL A CA 1
ATOM 616 C C . VAL A 1 82 ? -5.681 -1.937 -5.703 1.00 94.50 82 VAL A C 1
ATOM 618 O O . VAL A 1 82 ? -6.592 -1.119 -5.673 1.00 94.50 82 VAL A O 1
ATOM 621 N N . VAL A 1 83 ? -4.438 -1.620 -6.073 1.00 91.88 83 VAL A N 1
ATOM 622 C CA . VAL A 1 83 ? -4.050 -0.256 -6.459 1.00 91.88 83 VAL A CA 1
ATOM 623 C C . VAL A 1 83 ? -4.768 0.203 -7.731 1.00 91.88 83 VAL A C 1
ATOM 625 O O . VAL A 1 83 ? -5.309 1.303 -7.748 1.00 91.88 83 VAL A O 1
ATOM 628 N N . ASP A 1 84 ? -4.821 -0.642 -8.762 1.00 90.12 84 ASP A N 1
ATOM 629 C CA . ASP A 1 84 ? -5.415 -0.308 -10.064 1.00 90.12 84 ASP A CA 1
ATOM 630 C C . ASP A 1 84 ? -6.951 -0.147 -10.000 1.00 90.12 84 ASP A C 1
ATOM 632 O O . ASP A 1 84 ? -7.526 0.523 -10.855 1.00 90.12 84 ASP A O 1
ATOM 636 N N . ASN A 1 85 ? -7.617 -0.749 -9.004 1.00 90.44 85 ASN A N 1
ATOM 637 C CA . ASN A 1 85 ? -9.079 -0.716 -8.844 1.00 90.44 85 ASN A CA 1
ATOM 638 C C . ASN A 1 85 ? -9.555 0.139 -7.654 1.00 90.44 85 ASN A C 1
ATOM 640 O O . ASN A 1 85 ? -10.732 0.088 -7.300 1.00 90.44 85 ASN A O 1
ATOM 644 N N . ALA A 1 86 ? -8.665 0.869 -6.981 1.00 90.69 86 ALA A N 1
ATOM 645 C CA . ALA A 1 86 ? -9.059 1.701 -5.851 1.00 90.69 86 ALA A CA 1
ATOM 646 C C . ALA A 1 86 ? -9.687 3.021 -6.320 1.00 90.69 86 ALA A C 1
ATOM 648 O O . ALA A 1 86 ? -9.059 3.802 -7.031 1.00 90.69 86 ALA A O 1
ATOM 649 N N . ASP A 1 87 ? -10.883 3.329 -5.820 1.00 87.88 87 ASP A N 1
ATOM 650 C CA . ASP A 1 87 ? -11.608 4.574 -6.117 1.00 87.88 87 ASP A CA 1
ATOM 651 C C . ASP A 1 87 ? -11.196 5.743 -5.195 1.00 87.88 87 ASP A C 1
ATOM 653 O O . ASP A 1 87 ? -12.034 6.490 -4.680 1.00 87.88 87 ASP A O 1
ATOM 657 N N . GLY A 1 88 ? -9.896 5.895 -4.925 1.00 90.94 88 GLY A N 1
ATOM 658 C CA . GLY A 1 88 ? -9.378 7.002 -4.119 1.00 90.94 88 GLY A CA 1
ATOM 659 C C . GLY A 1 88 ? -8.072 6.706 -3.381 1.00 90.94 88 GLY A C 1
ATOM 6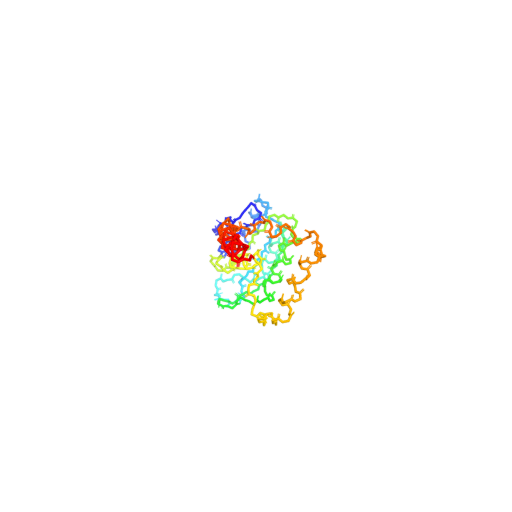60 O O . GLY A 1 88 ? -7.431 5.685 -3.635 1.00 90.94 88 GLY A O 1
ATOM 661 N N . PRO A 1 89 ? -7.669 7.600 -2.455 1.00 95.62 89 PRO A N 1
ATOM 662 C CA . PRO A 1 89 ? -6.405 7.484 -1.741 1.00 95.62 89 PRO A CA 1
ATOM 663 C C . PRO A 1 89 ? -6.276 6.174 -0.962 1.00 95.62 89 PRO A C 1
ATOM 665 O O . PRO A 1 89 ? -7.186 5.761 -0.230 1.00 95.62 89 PRO A O 1
ATOM 668 N N . ILE A 1 90 ? -5.110 5.548 -1.104 1.00 97.56 90 ILE A N 1
ATOM 669 C CA . ILE A 1 90 ? -4.775 4.254 -0.516 1.00 97.56 90 ILE A CA 1
ATOM 670 C C . ILE A 1 90 ? -3.741 4.452 0.586 1.00 97.56 90 ILE A C 1
ATOM 672 O O . ILE A 1 90 ? -2.737 5.146 0.403 1.00 97.56 90 ILE A O 1
ATOM 676 N N . LEU A 1 91 ? -3.946 3.768 1.709 1.00 98.12 91 LEU A N 1
ATOM 677 C CA . LEU A 1 91 ? -2.936 3.628 2.745 1.00 98.12 91 LEU A CA 1
ATOM 678 C C . LEU A 1 91 ? -2.596 2.156 2.968 1.00 98.12 91 LEU A C 1
ATOM 680 O O . LEU A 1 91 ? -3.443 1.352 3.350 1.00 98.12 91 LEU A O 1
ATOM 684 N N . ALA A 1 92 ? -1.337 1.792 2.761 1.00 97.75 92 ALA A N 1
ATOM 685 C CA . ALA A 1 92 ? -0.848 0.450 3.052 1.00 97.75 92 ALA A CA 1
ATOM 686 C C . ALA A 1 92 ? -0.003 0.443 4.329 1.00 97.75 92 ALA A C 1
ATOM 688 O O . ALA A 1 92 ? 0.753 1.376 4.592 1.00 97.75 92 ALA A O 1
ATOM 689 N N . PHE A 1 93 ? -0.086 -0.610 5.133 1.00 98.00 93 PHE A N 1
ATOM 690 C CA . PHE A 1 93 ? 0.701 -0.694 6.360 1.00 98.00 93 PHE A CA 1
ATOM 691 C C . PHE A 1 93 ? 1.232 -2.100 6.626 1.00 98.00 93 PHE A C 1
ATOM 693 O O . PHE A 1 93 ? 0.746 -3.109 6.110 1.00 98.00 93 PHE A O 1
ATOM 700 N N . CYS A 1 94 ? 2.258 -2.160 7.469 1.00 95.06 94 CYS A N 1
ATOM 701 C CA . CYS A 1 94 ? 2.725 -3.403 8.071 1.00 95.06 94 CYS A CA 1
ATOM 702 C C . CYS A 1 94 ? 3.200 -3.111 9.502 1.00 95.06 94 CYS A C 1
ATOM 704 O O . CYS A 1 94 ? 2.642 -2.240 10.156 1.00 95.06 94 CYS A O 1
ATOM 706 N N . ARG A 1 95 ? 4.251 -3.772 10.008 1.00 94.12 95 ARG A N 1
ATOM 707 C CA . ARG A 1 95 ? 4.839 -3.394 11.307 1.00 94.12 95 ARG A CA 1
ATOM 708 C C . ARG A 1 95 ? 5.505 -2.008 11.288 1.00 94.12 95 ARG A C 1
ATOM 710 O O . ARG A 1 95 ? 5.322 -1.239 12.219 1.00 94.12 95 ARG A O 1
ATOM 717 N N . SER A 1 96 ? 6.277 -1.697 10.242 1.00 93.38 96 SER A N 1
ATOM 718 C CA . SER A 1 96 ? 7.097 -0.471 10.134 1.00 93.38 96 SER A CA 1
ATOM 719 C C . SER A 1 96 ? 6.916 0.300 8.816 1.00 93.38 96 SER A C 1
ATOM 721 O O . SER A 1 96 ? 7.688 1.207 8.520 1.00 93.38 96 SER A O 1
ATOM 723 N N . GLY A 1 97 ? 5.961 -0.105 7.975 1.00 92.19 97 GLY A N 1
ATOM 724 C CA . GLY A 1 97 ? 5.721 0.453 6.635 1.00 92.19 97 GLY A CA 1
ATOM 725 C C . GLY A 1 97 ? 6.638 -0.062 5.514 1.00 92.19 97 GLY A C 1
ATOM 726 O O . GLY A 1 97 ? 6.279 0.037 4.344 1.00 92.19 97 GLY A O 1
ATOM 727 N N . GLN A 1 98 ? 7.775 -0.691 5.833 1.00 91.50 98 GLN A N 1
ATOM 728 C CA . GLN A 1 98 ? 8.774 -1.088 4.824 1.00 91.50 98 GLN A CA 1
ATOM 729 C C . GLN A 1 98 ? 8.275 -2.142 3.821 1.00 91.50 98 GLN A C 1
ATOM 731 O O . GLN A 1 98 ? 8.552 -2.036 2.630 1.00 91.50 98 GLN A O 1
ATOM 736 N N . ARG A 1 99 ? 7.494 -3.138 4.268 1.00 92.62 99 ARG A N 1
ATOM 737 C CA . ARG A 1 99 ? 6.918 -4.158 3.365 1.00 92.62 99 ARG A CA 1
ATOM 738 C C . ARG A 1 99 ? 5.958 -3.534 2.356 1.00 92.62 99 ARG A C 1
ATOM 740 O O . ARG A 1 99 ? 6.009 -3.860 1.178 1.00 92.62 99 ARG A O 1
ATOM 747 N N . SER A 1 100 ? 5.120 -2.616 2.826 1.00 93.25 100 SER A N 1
ATOM 748 C CA . SER A 1 100 ? 4.151 -1.890 2.007 1.00 93.25 100 SER A CA 1
ATOM 749 C C . SER A 1 100 ? 4.836 -0.989 0.982 1.00 93.25 100 SER A C 1
ATOM 751 O O . SER A 1 100 ? 4.443 -0.985 -0.180 1.00 93.25 100 SER A O 1
ATOM 753 N N . ALA A 1 101 ? 5.911 -0.295 1.375 1.00 92.44 101 ALA A N 1
ATOM 754 C CA . ALA A 1 101 ? 6.723 0.491 0.447 1.00 92.44 101 ALA A CA 1
ATOM 755 C C . ALA A 1 101 ? 7.393 -0.394 -0.621 1.00 92.44 101 ALA A C 1
ATOM 757 O O . ALA A 1 101 ? 7.346 -0.067 -1.806 1.00 92.44 101 ALA A O 1
ATOM 758 N N . GLY A 1 102 ? 7.945 -1.546 -0.222 1.00 91.62 102 GLY A N 1
ATOM 759 C CA . GLY A 1 102 ? 8.533 -2.520 -1.145 1.00 91.62 102 GLY A CA 1
ATOM 760 C C . GLY A 1 102 ? 7.518 -3.105 -2.132 1.00 91.62 102 GLY A C 1
ATOM 761 O O . GLY A 1 102 ? 7.798 -3.163 -3.327 1.00 91.62 102 GLY A O 1
ATOM 762 N N . LEU A 1 103 ? 6.318 -3.478 -1.668 1.00 91.56 103 LEU A N 1
ATOM 763 C CA . LEU A 1 103 ? 5.222 -3.933 -2.536 1.00 91.56 103 LEU A CA 1
ATOM 764 C C . LEU A 1 103 ? 4.766 -2.847 -3.511 1.00 91.56 103 LEU A C 1
ATOM 766 O O . LEU A 1 103 ? 4.541 -3.133 -4.688 1.00 91.56 103 LEU A O 1
ATOM 770 N N . PHE A 1 104 ? 4.647 -1.602 -3.048 1.00 92.12 104 PHE A N 1
ATOM 771 C CA . PHE A 1 104 ? 4.295 -0.482 -3.912 1.00 92.12 104 PHE A CA 1
ATOM 772 C C . PHE A 1 104 ? 5.357 -0.261 -4.994 1.00 92.12 104 PHE A C 1
ATOM 774 O O . PHE A 1 104 ? 5.031 -0.179 -6.174 1.00 92.12 104 PHE A O 1
ATOM 781 N N . GLN A 1 105 ? 6.640 -0.271 -4.627 1.00 89.81 105 GLN A N 1
ATOM 782 C CA . GLN A 1 105 ? 7.724 -0.137 -5.598 1.00 89.81 105 GLN A CA 1
ATOM 783 C C . GLN A 1 105 ? 7.747 -1.307 -6.596 1.00 89.81 105 GLN A C 1
ATOM 785 O O . GLN A 1 105 ? 7.830 -1.090 -7.805 1.00 89.81 105 GLN A O 1
ATOM 790 N N . ALA A 1 106 ? 7.614 -2.545 -6.120 1.00 87.94 106 ALA A N 1
ATOM 791 C CA . ALA A 1 106 ? 7.572 -3.722 -6.982 1.00 87.94 106 ALA A CA 1
ATOM 792 C C . ALA A 1 106 ? 6.356 -3.710 -7.926 1.00 87.94 106 ALA A C 1
ATOM 794 O O . ALA A 1 106 ? 6.488 -4.018 -9.107 1.00 87.94 106 ALA A O 1
ATOM 795 N N 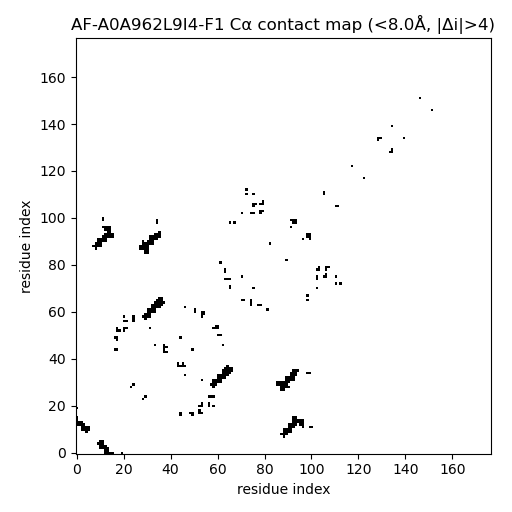. SER A 1 107 ? 5.175 -3.311 -7.448 1.00 87.19 107 SER A N 1
ATOM 796 C CA . SER A 1 107 ? 3.966 -3.233 -8.281 1.00 87.19 107 SER A CA 1
ATOM 797 C C . SER A 1 107 ? 4.026 -2.097 -9.307 1.00 87.19 107 SER A C 1
ATOM 799 O O . SER A 1 107 ? 3.625 -2.313 -10.454 1.00 87.19 107 SER A O 1
ATOM 801 N N . ALA A 1 108 ? 4.586 -0.938 -8.940 1.00 77.94 108 ALA A N 1
ATOM 802 C CA . ALA A 1 108 ? 4.714 0.234 -9.807 1.00 77.94 108 ALA A CA 1
ATOM 803 C C . ALA A 1 108 ? 5.713 0.023 -10.955 1.00 77.94 108 ALA A C 1
ATOM 805 O O . ALA A 1 108 ? 5.431 0.377 -12.100 1.00 77.94 108 ALA A O 1
ATOM 806 N N . PHE A 1 109 ? 6.866 -0.592 -10.679 1.00 62.84 109 PHE A N 1
ATOM 807 C CA . PHE A 1 109 ? 7.922 -0.779 -11.683 1.00 62.84 109 PHE A CA 1
ATOM 808 C C . PHE A 1 109 ? 7.843 -2.116 -12.436 1.00 62.84 109 PHE A C 1
ATOM 810 O O . PHE A 1 109 ? 8.645 -2.342 -13.345 1.00 62.84 109 PHE A O 1
ATOM 817 N N . GLY A 1 110 ? 6.843 -2.948 -12.115 1.00 53.19 110 GLY A N 1
ATOM 818 C CA . GLY A 1 110 ? 6.771 -4.343 -12.535 1.00 53.19 110 GLY A CA 1
ATOM 819 C C . GLY A 1 110 ? 7.814 -5.133 -11.760 1.00 53.19 110 GLY A C 1
ATOM 820 O O . GLY A 1 110 ? 9.012 -4.887 -11.905 1.00 53.19 110 GLY A O 1
ATOM 821 N N . ALA A 1 111 ? 7.370 -6.047 -10.899 1.00 43.19 111 ALA A N 1
ATOM 822 C CA . ALA A 1 111 ? 8.288 -6.906 -10.178 1.00 43.19 111 ALA A CA 1
ATOM 823 C C . ALA A 1 111 ? 9.225 -7.546 -11.203 1.00 43.19 111 ALA A C 1
ATOM 825 O O . ALA A 1 111 ? 8.771 -8.111 -12.197 1.00 43.19 111 ALA A O 1
ATOM 826 N N . LYS A 1 112 ? 10.535 -7.443 -10.961 1.00 39.53 112 LYS A N 1
ATOM 827 C CA . LYS A 1 112 ? 11.477 -8.433 -11.473 1.00 39.53 112 LYS A CA 1
ATOM 828 C C . LYS A 1 112 ? 11.111 -9.728 -10.760 1.00 39.53 112 LYS A C 1
ATOM 830 O O . LYS A 1 112 ? 11.648 -10.034 -9.704 1.00 39.53 112 LYS A O 1
ATOM 835 N N . THR A 1 113 ? 10.065 -10.368 -11.252 1.00 37.72 113 THR A N 1
ATOM 836 C CA . THR A 1 113 ? 9.738 -11.738 -10.935 1.00 37.72 113 THR A CA 1
ATOM 837 C C . THR A 1 113 ? 10.858 -12.583 -11.517 1.00 37.72 113 THR A C 1
ATOM 839 O O . THR A 1 113 ? 11.400 -12.259 -12.577 1.00 37.72 113 THR A O 1
ATOM 842 N N . ASP A 1 114 ? 11.222 -13.642 -10.809 1.00 41.97 114 ASP A N 1
ATOM 843 C CA . ASP A 1 114 ? 12.088 -14.713 -11.294 1.00 41.97 114 ASP A CA 1
ATOM 844 C C . ASP A 1 114 ? 11.384 -15.501 -12.424 1.00 41.97 114 ASP A C 1
ATOM 846 O O . ASP A 1 114 ? 11.240 -16.718 -12.370 1.00 41.97 114 ASP A O 1
ATOM 850 N N . GLU A 1 115 ? 10.865 -14.795 -13.430 1.00 44.84 115 GLU A N 1
ATOM 851 C CA . GLU A 1 115 ? 10.423 -15.370 -14.693 1.00 44.84 115 GLU A CA 1
ATOM 852 C C . GLU A 1 115 ? 11.690 -15.789 -15.434 1.00 44.84 115 GLU A C 1
ATOM 854 O O . GLU A 1 115 ? 12.640 -15.003 -15.537 1.00 44.84 115 GLU A O 1
ATOM 859 N N . GLU A 1 116 ? 11.710 -17.035 -15.916 1.00 51.91 116 GLU A N 1
ATOM 860 C CA . GLU A 1 116 ? 12.781 -17.572 -16.753 1.00 51.91 116 GLU A CA 1
ATOM 861 C C . GLU A 1 116 ? 13.288 -16.509 -17.739 1.00 51.91 116 GLU A C 1
ATOM 863 O O . GLU A 1 116 ? 12.473 -15.829 -18.378 1.00 51.91 116 GLU A O 1
ATOM 868 N N . PRO A 1 117 ? 14.618 -16.342 -17.890 1.00 51.50 117 PRO A N 1
ATOM 869 C CA . PRO A 1 117 ? 15.153 -15.376 -18.834 1.00 51.50 117 PRO A CA 1
ATOM 870 C C . PRO A 1 117 ? 14.533 -15.643 -20.207 1.00 51.50 117 PRO A C 1
ATOM 872 O O . PRO A 1 117 ? 14.645 -16.750 -20.735 1.00 51.50 117 PRO A O 1
ATOM 875 N N . LEU A 1 118 ? 13.851 -14.630 -20.756 1.00 59.69 118 LEU A N 1
ATOM 876 C CA . LEU A 1 118 ? 13.189 -14.698 -22.058 1.00 59.69 118 LEU A CA 1
ATOM 877 C C . LEU A 1 118 ? 14.123 -15.372 -23.068 1.00 59.69 118 LEU A C 1
ATOM 879 O O . LEU A 1 118 ? 15.233 -14.895 -23.315 1.00 59.69 118 LEU A O 1
ATOM 883 N N . ASN A 1 119 ? 13.668 -16.497 -23.626 1.00 69.88 119 ASN A N 1
ATOM 884 C CA . ASN A 1 119 ? 14.440 -17.292 -24.574 1.00 69.88 119 ASN A CA 1
ATOM 885 C C . ASN A 1 119 ? 14.920 -16.382 -25.718 1.00 69.88 119 ASN A C 1
ATOM 887 O O . ASN A 1 119 ? 14.157 -15.555 -26.222 1.00 69.88 119 ASN A O 1
ATOM 891 N N . PHE A 1 120 ? 16.177 -16.532 -26.141 1.00 71.81 120 PHE A N 1
ATOM 892 C CA . PHE A 1 120 ? 16.799 -15.730 -27.199 1.00 71.81 120 PHE A CA 1
ATOM 893 C C . PHE A 1 120 ? 15.915 -15.620 -28.453 1.00 71.81 120 PHE A C 1
ATOM 895 O O . PHE A 1 120 ? 15.846 -14.564 -29.081 1.00 71.81 120 PHE A O 1
ATOM 902 N N . LEU A 1 121 ? 15.149 -16.669 -28.765 1.00 67.81 121 LEU A N 1
ATOM 903 C CA . LEU A 1 121 ? 14.202 -16.675 -29.881 1.00 67.81 121 LEU A CA 1
ATOM 904 C C . LEU A 1 121 ? 13.053 -15.659 -29.722 1.00 67.81 121 LEU A C 1
ATOM 906 O O . LEU A 1 121 ? 12.631 -15.046 -30.702 1.00 67.81 121 LEU A O 1
ATOM 910 N N . GLN A 1 122 ? 12.571 -15.436 -28.499 1.00 65.38 122 GLN A N 1
ATOM 911 C CA . GLN A 1 122 ? 11.560 -14.416 -28.204 1.00 65.38 122 GLN A CA 1
ATOM 912 C C . GLN A 1 122 ? 12.154 -13.008 -28.228 1.00 65.38 122 GLN A C 1
ATOM 914 O O . GLN A 1 122 ? 11.486 -12.084 -28.691 1.00 65.38 122 GLN A O 1
ATOM 919 N N . ILE A 1 123 ? 13.412 -12.844 -27.804 1.00 69.38 123 ILE A N 1
ATOM 920 C CA . ILE A 1 123 ? 14.127 -11.567 -27.927 1.00 69.38 123 ILE A CA 1
ATOM 921 C C . ILE A 1 123 ? 14.254 -11.204 -29.408 1.00 69.38 123 ILE A C 1
ATOM 923 O O . ILE A 1 123 ? 13.788 -10.139 -29.813 1.00 69.38 123 ILE A O 1
ATOM 927 N N . VAL A 1 124 ? 14.767 -12.120 -30.233 1.00 75.31 124 VAL A N 1
ATOM 928 C CA . VAL A 1 124 ? 14.892 -11.932 -31.687 1.00 75.31 124 VAL A CA 1
ATOM 929 C C . VAL A 1 124 ? 13.530 -11.657 -32.333 1.00 75.31 124 VAL A C 1
ATOM 931 O O . VAL A 1 124 ? 13.402 -10.702 -33.099 1.00 75.31 124 VAL A O 1
ATOM 934 N N . GLY A 1 125 ? 12.492 -12.421 -31.979 1.00 71.75 125 GLY A N 1
ATOM 935 C CA . GLY A 1 125 ? 11.133 -12.204 -32.483 1.00 71.75 125 GLY A CA 1
ATOM 936 C C . GLY A 1 125 ? 10.549 -10.845 -32.085 1.00 71.75 125 GLY A C 1
ATOM 937 O O . GLY A 1 125 ? 9.906 -10.183 -32.898 1.00 71.75 125 GLY A O 1
ATOM 938 N N . SER A 1 126 ? 10.809 -10.384 -30.860 1.00 64.62 126 SER A N 1
ATOM 939 C CA . SER A 1 126 ? 10.334 -9.084 -30.375 1.00 64.62 126 SER A CA 1
ATOM 940 C C . SER A 1 126 ? 11.054 -7.901 -31.034 1.00 64.62 126 SER A C 1
ATOM 942 O O . SER A 1 126 ? 10.398 -6.913 -31.369 1.00 64.62 126 SER A O 1
ATOM 944 N N . THR A 1 127 ? 12.358 -8.030 -31.300 1.00 69.56 127 THR A N 1
ATOM 945 C CA . THR A 1 127 ? 13.164 -7.038 -32.029 1.00 69.56 127 THR A CA 1
ATOM 946 C C . THR A 1 127 ? 12.755 -6.970 -33.501 1.00 69.56 127 THR A C 1
ATOM 948 O O . THR A 1 127 ? 12.612 -5.881 -34.050 1.00 69.56 127 THR A O 1
ATOM 951 N N . LEU A 1 128 ? 12.474 -8.117 -34.130 1.00 66.31 128 LEU A N 1
ATOM 952 C CA . LEU A 1 128 ? 11.930 -8.171 -35.491 1.00 66.31 128 LEU A CA 1
ATOM 953 C C . LEU A 1 128 ? 10.526 -7.557 -35.574 1.00 66.31 128 LEU A C 1
ATOM 955 O O . LEU A 1 128 ? 10.245 -6.791 -36.492 1.00 66.31 128 LEU A O 1
ATOM 959 N N . ALA A 1 129 ? 9.657 -7.819 -34.594 1.00 60.34 129 ALA A N 1
ATOM 960 C CA . ALA A 1 129 ? 8.331 -7.201 -34.532 1.00 60.34 129 ALA A CA 1
ATOM 961 C C . ALA A 1 129 ? 8.401 -5.675 -34.327 1.00 60.34 129 ALA A C 1
ATOM 963 O O . ALA A 1 129 ? 7.576 -4.945 -34.878 1.00 60.34 129 ALA A O 1
ATOM 964 N N . ALA A 1 130 ? 9.393 -5.188 -33.571 1.00 55.12 130 ALA A N 1
ATOM 965 C CA . ALA A 1 130 ? 9.672 -3.759 -33.435 1.00 55.12 130 ALA A CA 1
ATOM 966 C C . ALA A 1 130 ? 10.178 -3.144 -34.754 1.00 55.12 130 ALA A C 1
ATOM 968 O O . ALA A 1 130 ? 9.743 -2.056 -35.123 1.00 55.12 130 ALA A O 1
ATOM 969 N N . ALA A 1 131 ? 11.016 -3.863 -35.507 1.00 65.06 131 ALA A N 1
ATOM 970 C CA . ALA A 1 131 ? 11.521 -3.423 -36.809 1.00 65.06 131 ALA A CA 1
ATOM 971 C C . ALA A 1 131 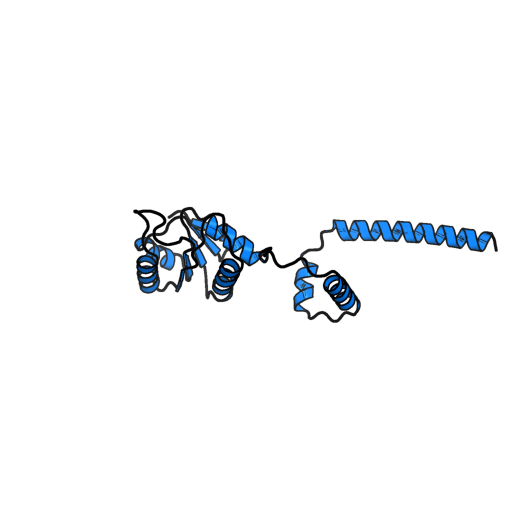? 10.441 -3.392 -37.913 1.00 65.06 131 ALA A C 1
ATOM 973 O O . ALA A 1 131 ? 10.523 -2.575 -38.825 1.00 65.06 131 ALA A O 1
ATOM 974 N N . ILE A 1 132 ? 9.414 -4.246 -37.824 1.00 64.00 132 ILE A N 1
ATOM 975 C CA . ILE A 1 132 ? 8.298 -4.320 -38.792 1.00 64.00 132 ILE A CA 1
ATOM 976 C C . ILE A 1 132 ? 7.177 -3.303 -38.465 1.00 64.00 132 ILE A C 1
ATOM 978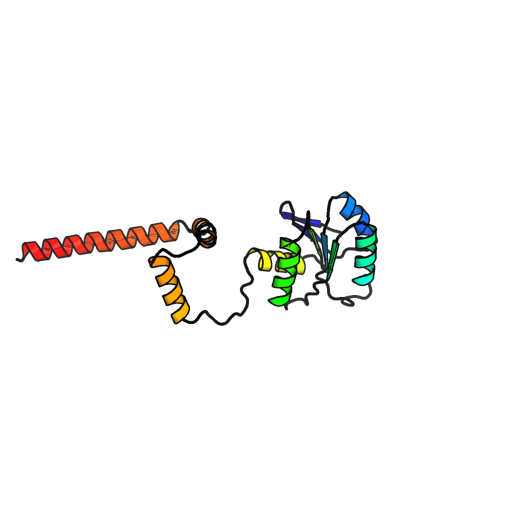 O O . ILE A 1 132 ? 6.228 -3.141 -39.229 1.00 64.00 132 ILE A O 1
ATOM 982 N N . GLY A 1 133 ? 7.280 -2.560 -37.356 1.00 57.34 133 GLY A N 1
ATOM 983 C CA . GLY A 1 133 ? 6.359 -1.460 -37.037 1.00 57.34 133 GLY A CA 1
ATOM 984 C C . GLY A 1 133 ? 4.964 -1.894 -36.569 1.00 57.34 133 GLY A C 1
ATOM 985 O O . GLY A 1 133 ? 4.090 -1.052 -36.366 1.00 57.34 133 GLY A O 1
ATOM 986 N N . VAL A 1 134 ? 4.739 -3.189 -36.329 1.00 57.78 134 VAL A N 1
ATOM 987 C CA . VAL A 1 134 ? 3.492 -3.692 -35.733 1.00 57.78 134 VAL A CA 1
ATOM 988 C C . VAL A 1 134 ? 3.670 -3.762 -34.222 1.00 57.78 134 VAL A C 1
ATOM 990 O O . VAL A 1 134 ? 3.748 -4.835 -33.627 1.00 57.78 134 VAL A O 1
ATOM 993 N N . GLN A 1 135 ? 3.735 -2.601 -33.570 1.00 44.59 135 GLN A N 1
ATOM 994 C CA . GLN A 1 135 ? 3.469 -2.540 -32.136 1.00 44.59 135 GLN A CA 1
ATOM 995 C C . GLN A 1 135 ? 2.370 -1.533 -31.821 1.00 44.59 135 GLN A C 1
ATOM 997 O O . GLN A 1 135 ? 2.427 -0.353 -32.150 1.00 44.59 135 GLN A O 1
ATOM 1002 N N . SER A 1 136 ? 1.330 -2.066 -31.179 1.00 55.41 136 SER A N 1
ATOM 1003 C CA . SER A 1 136 ? 0.175 -1.331 -30.681 1.00 55.41 136 SER A CA 1
ATOM 1004 C C . SER A 1 136 ? 0.615 -0.198 -29.746 1.00 55.41 136 SER A C 1
ATOM 1006 O O . SER A 1 136 ? 1.497 -0.390 -28.903 1.00 55.41 136 SER A O 1
ATOM 1008 N N . ARG A 1 137 ? -0.033 0.970 -29.888 1.00 49.50 137 ARG A N 1
ATOM 1009 C CA . ARG A 1 137 ? 0.312 2.281 -29.286 1.00 49.50 137 ARG A CA 1
ATOM 1010 C C . ARG A 1 137 ? 0.648 2.241 -27.788 1.00 49.50 137 ARG A C 1
ATOM 1012 O O . ARG A 1 137 ? 1.423 3.063 -27.320 1.00 49.50 137 ARG A O 1
ATOM 1019 N N . LYS A 1 138 ? 0.148 1.241 -27.057 1.00 49.62 138 LYS A N 1
ATOM 1020 C CA . LYS A 1 138 ? 0.384 1.018 -25.622 1.00 49.62 138 LYS A CA 1
ATOM 1021 C C . LYS A 1 138 ? 1.849 0.707 -25.256 1.00 49.62 138 LYS A C 1
ATOM 1023 O O . LYS A 1 138 ? 2.225 0.870 -24.101 1.00 49.62 138 LYS A O 1
ATOM 1028 N N . LYS A 1 139 ? 2.681 0.254 -26.209 1.00 48.81 139 LYS A N 1
ATOM 1029 C CA . LYS A 1 139 ? 4.131 0.039 -25.998 1.00 48.81 139 LYS A CA 1
ATOM 1030 C C . LYS A 1 139 ? 4.990 1.273 -26.309 1.00 48.81 139 LYS A C 1
ATOM 1032 O O . LYS A 1 139 ? 6.081 1.388 -25.769 1.00 48.81 139 LYS A O 1
ATOM 1037 N N . MET A 1 140 ? 4.468 2.222 -27.088 1.00 55.09 140 MET A N 1
ATOM 1038 C CA . MET A 1 140 ? 5.192 3.419 -27.528 1.00 55.09 140 MET A CA 1
ATOM 1039 C C . MET A 1 140 ? 5.424 4.423 -26.387 1.00 55.09 140 MET A C 1
ATOM 1041 O O . MET A 1 140 ? 6.514 4.966 -26.256 1.00 55.09 140 MET A O 1
ATOM 1045 N N . GLU A 1 141 ? 4.446 4.621 -25.499 1.00 52.66 141 GLU A N 1
ATOM 1046 C CA . GLU A 1 141 ? 4.573 5.556 -24.362 1.00 52.66 141 GLU A CA 1
ATOM 1047 C C . GLU A 1 141 ? 5.593 5.086 -23.310 1.00 52.66 141 GLU A C 1
ATOM 1049 O O . GLU A 1 141 ? 6.239 5.893 -22.637 1.00 52.66 141 GLU A O 1
ATOM 1054 N N . ARG A 1 142 ? 5.806 3.769 -23.209 1.00 53.91 142 ARG A N 1
ATOM 1055 C CA . ARG A 1 142 ? 6.786 3.172 -22.294 1.00 53.91 142 ARG A CA 1
ATOM 1056 C C . ARG A 1 142 ? 8.224 3.341 -22.789 1.00 53.91 142 ARG A C 1
ATOM 1058 O O . ARG A 1 142 ? 9.120 3.546 -21.973 1.00 53.91 142 ARG A O 1
ATOM 1065 N N . ASP A 1 143 ? 8.425 3.290 -24.102 1.00 50.28 143 ASP A N 1
ATOM 1066 C CA . ASP A 1 143 ? 9.750 3.403 -24.716 1.00 50.28 143 ASP A CA 1
ATOM 1067 C C . ASP A 1 143 ? 10.171 4.876 -24.878 1.00 50.28 143 ASP A C 1
ATOM 1069 O O . ASP A 1 143 ? 11.345 5.203 -24.713 1.00 50.28 143 ASP A O 1
ATOM 1073 N N . LEU A 1 144 ? 9.210 5.792 -25.061 1.00 55.62 144 LEU A N 1
ATOM 1074 C CA . LEU A 1 144 ? 9.461 7.241 -25.097 1.00 55.62 144 LEU A CA 1
ATOM 1075 C C . LEU A 1 144 ? 9.870 7.834 -23.735 1.00 55.62 144 LEU A C 1
ATOM 1077 O O . LEU A 1 144 ? 10.508 8.881 -23.694 1.00 55.62 144 LEU A O 1
ATOM 1081 N N . THR A 1 145 ? 9.554 7.159 -22.624 1.00 55.03 145 THR A N 1
ATOM 1082 C CA . THR A 1 145 ? 9.876 7.633 -21.262 1.00 55.03 145 THR A CA 1
ATOM 1083 C C . THR A 1 145 ? 11.235 7.118 -20.750 1.00 55.03 145 THR A C 1
ATOM 1085 O O . THR A 1 145 ? 11.739 7.608 -19.743 1.00 55.03 145 THR A O 1
ATOM 1088 N N . ARG A 1 146 ? 11.865 6.138 -21.419 1.00 51.91 146 ARG A N 1
ATOM 1089 C CA . ARG A 1 146 ? 13.104 5.472 -20.948 1.00 51.91 146 ARG A CA 1
ATOM 1090 C C . ARG A 1 146 ? 14.323 5.645 -21.859 1.00 51.91 146 ARG A C 1
ATOM 1092 O O . ARG A 1 146 ? 15.308 4.927 -21.705 1.00 51.91 146 ARG A O 1
ATOM 1099 N N . GLY A 1 147 ? 14.284 6.589 -22.794 1.00 53.19 147 GLY A N 1
ATOM 1100 C CA . GLY A 1 147 ? 15.450 6.927 -23.605 1.00 53.19 147 GLY A CA 1
ATOM 1101 C C . GLY A 1 147 ? 16.482 7.708 -22.794 1.00 53.19 147 GLY A C 1
ATOM 1102 O O . GLY A 1 147 ? 16.467 8.935 -22.810 1.00 53.19 147 GLY A O 1
ATOM 1103 N N . GLU A 1 148 ? 17.383 7.019 -22.090 1.00 65.25 148 GLU A N 1
ATOM 1104 C CA . GLU A 1 148 ? 18.604 7.630 -21.551 1.00 65.25 148 GLU A CA 1
ATOM 1105 C C . GLU A 1 148 ? 19.353 8.277 -22.726 1.00 65.25 148 GLU A C 1
ATOM 1107 O O . GLU A 1 148 ? 19.854 7.576 -23.606 1.00 65.25 148 GLU A O 1
ATOM 1112 N N . LEU A 1 149 ? 19.412 9.613 -22.759 1.00 61.31 149 LEU A N 1
ATOM 1113 C CA . LEU A 1 149 ? 20.065 10.449 -23.782 1.00 61.31 149 LEU A CA 1
ATOM 1114 C C . LEU A 1 149 ? 21.421 9.883 -24.257 1.00 61.31 149 LEU A C 1
ATOM 1116 O O . LEU A 1 149 ? 21.786 9.989 -25.427 1.00 61.31 149 LEU A O 1
ATOM 1120 N N . VAL A 1 150 ? 22.134 9.218 -23.349 1.00 69.44 150 VAL A N 1
ATOM 1121 C CA . VAL A 1 150 ? 23.406 8.525 -23.566 1.00 69.44 150 VAL A CA 1
ATOM 1122 C C . VAL A 1 150 ? 23.339 7.475 -24.685 1.00 69.44 150 VAL A C 1
ATOM 1124 O O . VAL A 1 150 ? 24.269 7.394 -25.484 1.00 69.44 150 VAL A O 1
ATOM 1127 N N . GLN A 1 151 ? 22.256 6.700 -24.812 1.00 72.19 151 GLN A N 1
ATOM 1128 C CA . GLN A 1 151 ? 22.145 5.661 -25.847 1.00 72.19 151 GLN A CA 1
ATOM 1129 C C . GLN A 1 151 ? 22.051 6.254 -27.258 1.00 72.19 151 GLN A C 1
ATOM 1131 O O . GLN A 1 151 ? 22.689 5.747 -28.181 1.00 72.19 151 GLN A O 1
ATOM 1136 N N . PHE A 1 152 ? 21.322 7.361 -27.419 1.00 77.38 152 PHE A N 1
ATOM 1137 C CA . PHE A 1 152 ? 21.236 8.071 -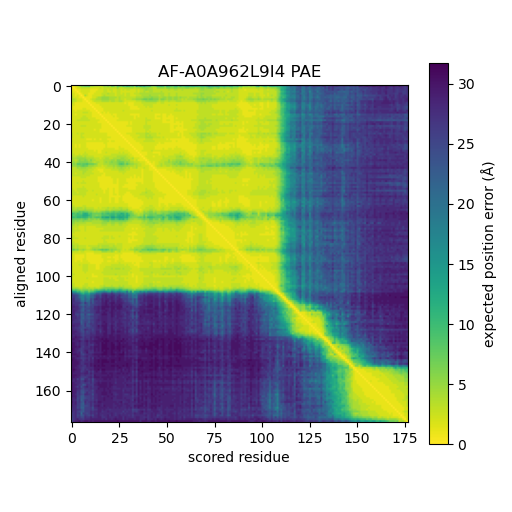28.697 1.00 77.38 152 PHE A CA 1
ATOM 1138 C C . PHE A 1 152 ? 22.566 8.727 -29.072 1.00 77.38 152 PHE A C 1
ATOM 1140 O O . PHE A 1 152 ? 22.973 8.671 -30.233 1.00 77.38 152 PHE A O 1
ATOM 1147 N N . VAL A 1 153 ? 23.279 9.285 -28.088 1.00 81.62 153 VAL A N 1
ATOM 1148 C CA . VAL A 1 153 ? 24.621 9.848 -28.292 1.00 81.62 153 VAL A CA 1
ATOM 1149 C C . VAL A 1 153 ? 25.605 8.760 -28.731 1.00 81.62 153 VAL A C 1
ATOM 1151 O O . VAL A 1 153 ? 26.309 8.942 -29.723 1.00 81.62 153 VAL A O 1
ATOM 1154 N N . ILE A 1 154 ? 25.620 7.604 -28.060 1.00 84.56 154 ILE A N 1
ATOM 1155 C CA . ILE A 1 154 ? 26.498 6.479 -28.420 1.00 84.56 154 ILE A CA 1
ATOM 1156 C C . ILE A 1 154 ? 26.183 5.967 -29.832 1.00 84.56 154 ILE A C 1
ATOM 1158 O O . ILE A 1 154 ? 27.097 5.806 -30.642 1.00 84.56 154 ILE A O 1
ATOM 1162 N N . ALA A 1 155 ? 24.904 5.755 -30.155 1.00 83.69 155 ALA A N 1
ATOM 1163 C CA . ALA A 1 155 ? 24.491 5.303 -31.482 1.00 83.69 155 ALA A CA 1
ATOM 1164 C C . ALA A 1 155 ? 24.897 6.299 -32.586 1.00 83.69 155 ALA A C 1
ATOM 1166 O O . ALA A 1 155 ? 25.412 5.888 -33.628 1.00 83.69 155 ALA A O 1
ATOM 1167 N N . GLY A 1 156 ? 24.738 7.604 -32.337 1.00 91.31 156 GLY A N 1
ATOM 1168 C CA . GLY A 1 156 ? 25.146 8.661 -33.266 1.00 91.31 156 GLY A CA 1
ATOM 1169 C C . GLY A 1 156 ? 26.658 8.703 -33.511 1.00 91.31 156 GLY A C 1
ATOM 1170 O O . GLY A 1 156 ? 27.095 8.837 -34.657 1.00 91.31 156 GLY A O 1
ATOM 1171 N N . VAL A 1 157 ? 27.469 8.526 -32.463 1.00 95.00 157 VAL A N 1
ATOM 1172 C CA . VAL A 1 157 ? 28.936 8.468 -32.590 1.00 95.00 157 VAL A CA 1
ATOM 1173 C C . VAL A 1 157 ? 29.365 7.247 -33.404 1.00 95.00 157 VAL A C 1
ATOM 1175 O O . VAL A 1 157 ? 30.155 7.391 -34.338 1.00 95.00 157 VAL A O 1
ATOM 1178 N N . ILE A 1 158 ? 28.810 6.066 -33.112 1.00 95.12 158 ILE A N 1
ATOM 1179 C CA . ILE A 1 158 ? 29.122 4.831 -33.852 1.00 95.12 158 ILE A CA 1
ATOM 1180 C C . ILE A 1 158 ? 28.781 4.993 -35.336 1.00 95.12 158 ILE A C 1
ATOM 1182 O O . ILE A 1 158 ? 29.612 4.700 -36.197 1.00 95.12 158 ILE A O 1
ATOM 1186 N N . PHE A 1 159 ? 27.586 5.502 -35.643 1.00 95.56 159 PHE A N 1
ATOM 1187 C CA . PHE A 1 159 ? 27.157 5.731 -37.020 1.00 95.56 159 PHE A CA 1
ATOM 1188 C C . PHE A 1 159 ? 28.090 6.699 -37.759 1.00 95.56 159 PHE A C 1
ATOM 1190 O O . PHE A 1 159 ? 28.496 6.426 -38.887 1.00 95.56 159 PHE A O 1
ATOM 1197 N N . THR A 1 160 ? 28.484 7.797 -37.108 1.00 95.38 160 THR A N 1
ATOM 1198 C CA . THR A 1 160 ? 29.374 8.806 -37.702 1.00 95.38 160 THR A CA 1
ATOM 1199 C C . THR A 1 160 ? 30.746 8.220 -38.036 1.00 95.38 160 THR A C 1
ATOM 1201 O O . THR A 1 160 ? 31.258 8.438 -39.134 1.00 95.38 160 THR A O 1
ATOM 1204 N N . VAL A 1 161 ? 31.329 7.432 -37.127 1.00 96.75 161 VAL A N 1
ATOM 1205 C CA . VAL A 1 161 ? 32.629 6.778 -37.352 1.00 96.75 161 VAL A CA 1
ATOM 1206 C C . VAL A 1 161 ? 32.552 5.798 -38.522 1.00 96.75 161 VAL A C 1
ATOM 1208 O O . VAL A 1 161 ? 33.415 5.825 -39.400 1.00 96.75 161 VAL A O 1
ATOM 1211 N N . LEU A 1 162 ? 31.505 4.968 -38.570 1.00 96.69 162 LEU A N 1
ATOM 1212 C CA . LEU A 1 162 ? 31.306 4.012 -39.661 1.00 96.69 162 LEU A CA 1
ATOM 1213 C C . LEU A 1 162 ? 31.095 4.709 -41.008 1.00 96.69 162 LEU A C 1
ATOM 1215 O O . LEU A 1 162 ? 31.647 4.266 -42.014 1.00 96.69 162 LEU A O 1
ATOM 1219 N N . PHE A 1 163 ? 30.345 5.811 -41.033 1.00 96.19 163 PHE A N 1
ATOM 1220 C CA . PHE A 1 163 ? 30.106 6.583 -42.250 1.00 96.19 163 PHE A CA 1
ATOM 1221 C C . PHE A 1 163 ? 31.398 7.199 -42.799 1.00 96.19 163 PHE A C 1
ATOM 1223 O O . PHE A 1 163 ? 31.699 7.052 -43.984 1.00 96.19 163 PHE A O 1
ATOM 1230 N N . VAL A 1 164 ? 32.198 7.836 -41.937 1.00 96.50 164 VAL A N 1
ATOM 1231 C CA . VAL A 1 164 ? 33.488 8.425 -42.332 1.00 96.50 164 VAL A CA 1
ATOM 1232 C C . VAL A 1 164 ? 34.456 7.343 -42.814 1.00 96.50 164 VAL A C 1
ATOM 1234 O O . VAL A 1 164 ? 35.072 7.508 -43.866 1.00 96.50 164 VAL A O 1
ATOM 1237 N N . ALA A 1 165 ? 34.554 6.219 -42.097 1.00 95.75 165 ALA A N 1
ATOM 1238 C CA . ALA A 1 165 ? 35.384 5.091 -42.513 1.00 95.75 165 ALA A CA 1
ATOM 1239 C C . ALA A 1 165 ? 34.949 4.549 -43.884 1.00 95.75 165 ALA A C 1
ATOM 1241 O O . ALA A 1 165 ? 35.786 4.391 -44.771 1.00 95.75 165 ALA A O 1
ATOM 1242 N N . GLY A 1 166 ? 33.643 4.353 -44.090 1.00 96.38 166 GLY A N 1
ATOM 1243 C CA . GLY A 1 166 ? 33.088 3.908 -45.367 1.00 96.38 166 GLY A CA 1
ATOM 1244 C C . GLY A 1 166 ? 33.382 4.876 -46.513 1.00 96.38 166 GLY A C 1
ATOM 1245 O O . GLY A 1 166 ? 33.783 4.442 -47.592 1.00 96.38 166 GLY A O 1
ATOM 1246 N N . MET A 1 167 ? 33.264 6.185 -46.275 1.00 96.12 167 MET A N 1
ATOM 1247 C CA . MET A 1 167 ? 33.599 7.207 -47.269 1.00 96.12 167 MET A CA 1
ATOM 1248 C C . MET A 1 167 ? 35.087 7.166 -47.642 1.00 96.12 167 MET A C 1
ATOM 1250 O O . MET A 1 167 ? 35.418 7.212 -48.825 1.00 96.12 167 MET A O 1
ATOM 1254 N N . ILE A 1 168 ? 35.983 7.019 -46.661 1.00 95.69 168 ILE A N 1
ATOM 1255 C CA . ILE A 1 168 ? 37.428 6.888 -46.907 1.00 95.69 168 ILE A CA 1
ATOM 1256 C C . ILE A 1 168 ? 37.723 5.630 -47.726 1.00 95.69 168 ILE A C 1
ATOM 1258 O O . ILE A 1 168 ? 38.481 5.700 -48.695 1.00 95.69 168 ILE A O 1
ATOM 1262 N N . THR A 1 169 ? 37.122 4.492 -47.368 1.00 94.06 169 THR A N 1
ATOM 1263 C CA . THR A 1 169 ? 37.280 3.236 -48.111 1.00 94.06 169 THR A CA 1
ATOM 1264 C C . THR A 1 169 ? 36.789 3.381 -49.547 1.00 94.06 169 THR A C 1
ATOM 1266 O O . THR A 1 169 ? 37.492 2.980 -50.469 1.00 94.06 169 THR A O 1
ATOM 1269 N N . PHE A 1 170 ? 35.626 3.999 -49.751 1.00 95.88 170 PHE A N 1
ATOM 1270 C CA . PHE A 1 170 ? 35.057 4.224 -51.076 1.00 95.88 170 PHE A CA 1
ATOM 1271 C C . PHE A 1 170 ? 35.934 5.139 -51.938 1.00 95.88 170 PHE A C 1
ATOM 1273 O O . PHE A 1 170 ? 36.265 4.781 -53.065 1.00 95.88 170 PHE A O 1
ATOM 1280 N N . VAL A 1 171 ? 36.369 6.284 -51.401 1.00 96.06 171 VAL A N 1
ATOM 1281 C CA . VAL A 1 171 ? 37.267 7.210 -52.113 1.00 96.06 171 VAL A CA 1
ATOM 1282 C C . VAL A 1 171 ? 38.584 6.522 -52.455 1.00 96.06 171 VAL A C 1
ATOM 1284 O O . VAL A 1 171 ? 39.070 6.649 -53.574 1.00 96.06 171 VAL A O 1
ATOM 1287 N N . SER A 1 172 ? 39.139 5.756 -51.516 1.00 90.69 172 SER A N 1
ATOM 1288 C CA . SER A 1 172 ? 40.395 5.030 -51.714 1.00 90.69 172 SER A CA 1
ATOM 1289 C C . SER A 1 172 ? 40.261 3.919 -52.756 1.00 90.69 172 SER A C 1
ATOM 1291 O O . SER A 1 172 ? 41.210 3.680 -53.496 1.00 90.69 172 SER A O 1
ATOM 1293 N N . TYR A 1 173 ? 39.106 3.253 -52.826 1.00 94.31 173 TYR A N 1
ATOM 1294 C CA . TYR A 1 173 ? 38.797 2.250 -53.844 1.00 94.31 173 TYR A CA 1
ATOM 1295 C C . TYR A 1 173 ? 38.665 2.884 -55.232 1.00 94.31 173 TYR A C 1
ATOM 1297 O O . TYR A 1 173 ? 39.300 2.423 -56.173 1.00 94.31 173 TYR A O 1
ATOM 1305 N N . VAL A 1 174 ? 37.904 3.977 -55.347 1.00 93.38 174 VAL A N 1
ATOM 1306 C CA . VAL A 1 174 ? 37.728 4.704 -56.615 1.00 93.38 174 VAL A CA 1
ATOM 1307 C C . VAL A 1 174 ? 39.038 5.331 -57.093 1.00 93.38 174 VAL A C 1
ATOM 1309 O O . VAL A 1 174 ? 39.296 5.336 -58.283 1.00 93.38 174 VAL A O 1
ATOM 1312 N N . ALA A 1 175 ? 39.891 5.825 -56.194 1.00 87.94 175 ALA A N 1
ATOM 1313 C CA . ALA A 1 175 ? 41.188 6.391 -56.568 1.00 87.94 175 ALA A CA 1
ATOM 1314 C C . ALA A 1 175 ? 42.204 5.343 -57.067 1.00 87.94 175 ALA A C 1
ATOM 1316 O O . ALA A 1 175 ? 43.218 5.714 -57.654 1.00 87.94 175 ALA A O 1
ATOM 1317 N N . GLN A 1 176 ? 41.966 4.056 -56.796 1.00 82.75 176 GLN A N 1
ATOM 1318 C CA . GLN A 1 176 ? 42.798 2.935 -57.249 1.00 82.75 176 GLN A CA 1
ATOM 1319 C C . GLN A 1 176 ? 42.218 2.206 -58.474 1.00 82.75 176 GLN A C 1
ATOM 1321 O O . GLN A 1 176 ? 42.894 1.327 -59.011 1.00 82.75 176 GLN A O 1
ATOM 1326 N N . ALA A 1 177 ? 40.989 2.540 -58.882 1.00 66.00 177 ALA A N 1
ATOM 1327 C CA . ALA A 1 177 ? 40.303 2.010 -60.060 1.00 66.00 177 ALA A CA 1
ATOM 1328 C C . ALA A 1 177 ? 40.501 2.934 -61.270 1.00 66.00 177 ALA A C 1
ATOM 1330 O O . ALA A 1 177 ? 40.660 2.391 -62.385 1.00 66.00 177 ALA A O 1
#

Sequence (177 aa):
MKISNLNEYFSVSDQLRPEDMAALAGMGIKTVVNNRPDNESADQPTSEQLAAAAKASGISYHHIPVVPGNLTADAVQRFRQVVDNADGPILAFCRSGQRSAGLFQASAFGAKTDEEPLNFLQIVGSTLAAAIGVQSRKKMERDLTRGELVQFVIAGVIFTVLFVAGMITFVSYVAQA

Secondary structure (DSSP, 8-state):
--EEESSSSEEEES---TTHHHHHHHTT--EEEE-SPTTSSTTPPPHHHHHHHHHHTT-EEEE---BTTB--HHHHHHHHHHHHT-SS-EEEE-SSSHHHHHHHHHHHH----------HHHHHHHHHHHHTT---GGGHHHHHT---HHHHHHHHHHHHHHHHHHHHHHHHHHTT-

Radius of gyration: 25.6 Å; Cα contacts (8 Å, |Δi|>4): 203; chains: 1; bounding box: 60×30×81 Å

Foldseek 3Di:
DDWDAPDPQEIEFAADDLVCLLVCVVVVAAEEEEQADPPPDPPHDDLVSNCVSNVVNNHHYHYLHDDPPDDALVSLVVVLVCVVPGPTHYYYYYNGRPSVVVSVVCNVVPHPHPDPDPPVVVVVVVVVCVVVVPDDPVVVVVVVVPPPVVVVVVVVVVVVVVVVVVVVVVVVVVVVD

pLDDT: mean 84.47, std 16.6, range [37.72, 98.31]